Protein AF-A0A947HLX0-F1 (afdb_monomer)

Sequence (195 aa):
MASLDERRLAVRALRQQATALLRLVPVAEPVPVVEVPAAEPVVPAPKRQIKNMKPRIRTFEHDFTVTPAELADAQAARPRTRGDCASGPRPCPWVGCRQHLFLDVSPKGAILVNHETSDPMEMTDTCALDLADRGGRTLEEVGAVMHVTRERVRQIETDALWAWRQEARRRGLEVYADAFDGSDEDVYPDNGGDE

Foldseek 3Di:
DDDPVSVVVVVVVVVVVVVVVVVVPPPPDPDPLPPDPPDDPPDQPDPPPPPDDPPPPVVPPPPPPDDPVNVVVVVVQDDDDCVRPVPPDPVPPPCVDPFFQQWDADPVGDIDGLDPDPDSRPDPDTGNVVVVVNDDDQLSVVCRSNVHDSVVSVVVVVVVLVVVCVVCVVVVNNVVNCVPVPPPPPPDDPPDDDD

Structure (mmCIF, N/CA/C/O backbone):
data_AF-A0A947HLX0-F1
#
_entry.id   AF-A0A947HLX0-F1
#
loop_
_atom_site.group_PDB
_atom_site.id
_atom_site.type_symbol
_atom_site.label_atom_id
_atom_site.label_alt_id
_atom_site.label_comp_id
_atom_site.label_asym_id
_atom_site.label_entity_id
_atom_site.label_seq_id
_atom_site.pdbx_PDB_ins_code
_atom_site.Cartn_x
_atom_site.Cartn_y
_atom_site.Cartn_z
_atom_site.occupancy
_atom_site.B_iso_or_equiv
_atom_site.auth_seq_id
_atom_site.auth_comp_id
_atom_site.auth_asym_id
_atom_site.auth_atom_id
_atom_site.pdbx_PDB_model_num
ATOM 1 N N . MET A 1 1 ? -52.876 5.377 -17.050 1.00 67.06 1 MET A N 1
ATOM 2 C CA . MET A 1 1 ? -51.988 5.658 -15.898 1.00 67.06 1 MET A CA 1
ATOM 3 C C . MET A 1 1 ? -52.222 4.557 -14.876 1.00 67.06 1 MET A C 1
ATOM 5 O O . MET A 1 1 ? -53.355 4.441 -14.438 1.00 67.06 1 MET A O 1
ATOM 9 N N . ALA A 1 2 ? -51.220 3.726 -14.566 1.00 67.19 2 ALA A N 1
ATOM 10 C CA . ALA A 1 2 ? -51.393 2.607 -13.628 1.00 67.19 2 ALA A CA 1
ATOM 11 C C . ALA A 1 2 ? -51.836 3.101 -12.242 1.00 67.19 2 ALA A C 1
ATOM 13 O O . ALA A 1 2 ? -51.297 4.110 -11.761 1.00 67.19 2 ALA A O 1
ATOM 14 N N . SER A 1 3 ? -52.800 2.408 -11.634 1.00 87.06 3 SER A N 1
ATOM 15 C CA . SER A 1 3 ? -53.383 2.774 -10.340 1.00 87.06 3 SER A CA 1
ATOM 16 C C . SER A 1 3 ? -52.349 2.669 -9.209 1.00 87.06 3 SER A C 1
ATOM 18 O O . SER A 1 3 ? -51.313 2.008 -9.333 1.00 87.06 3 SER A O 1
ATOM 20 N N . LEU A 1 4 ? -52.593 3.347 -8.083 1.00 79.44 4 LEU A N 1
ATOM 21 C CA . LEU A 1 4 ? -51.687 3.290 -6.927 1.00 79.44 4 LEU A CA 1
ATOM 22 C C . LEU A 1 4 ? -51.516 1.859 -6.392 1.00 79.44 4 LEU A C 1
ATOM 24 O O . LEU A 1 4 ? -50.424 1.505 -5.943 1.00 79.44 4 LEU A O 1
ATOM 28 N N . ASP A 1 5 ? -52.556 1.032 -6.489 1.00 83.81 5 ASP A N 1
ATOM 29 C CA . ASP A 1 5 ? -52.524 -0.355 -6.030 1.00 83.81 5 ASP A CA 1
ATOM 30 C C . ASP A 1 5 ? -51.734 -1.262 -6.979 1.00 83.81 5 ASP A C 1
ATOM 32 O O . ASP A 1 5 ? -50.944 -2.085 -6.515 1.00 83.81 5 ASP A O 1
ATOM 36 N N . GLU A 1 6 ? -51.815 -1.030 -8.293 1.00 84.44 6 GLU A N 1
ATOM 37 C CA . GLU A 1 6 ? -50.972 -1.711 -9.288 1.00 84.44 6 GLU A CA 1
ATOM 38 C C . GLU A 1 6 ? -49.483 -1.416 -9.063 1.00 84.44 6 GLU A C 1
ATOM 40 O O . GLU A 1 6 ? -48.643 -2.318 -9.097 1.00 84.44 6 GLU A O 1
ATOM 45 N N . ARG A 1 7 ? -49.140 -0.160 -8.743 1.00 85.56 7 ARG A N 1
ATOM 46 C CA . ARG A 1 7 ? -47.755 0.234 -8.429 1.00 85.56 7 ARG A CA 1
ATOM 47 C C . ARG A 1 7 ? -47.255 -0.416 -7.139 1.00 85.56 7 ARG A C 1
ATOM 49 O O . ARG A 1 7 ? -46.115 -0.871 -7.081 1.00 85.56 7 ARG A O 1
ATOM 56 N N . ARG A 1 8 ? -48.097 -0.492 -6.102 1.00 86.12 8 ARG A N 1
ATOM 57 C CA . ARG A 1 8 ? -47.757 -1.153 -4.829 1.00 86.12 8 ARG A CA 1
ATOM 58 C C . ARG A 1 8 ? -47.545 -2.653 -5.006 1.00 86.12 8 ARG A C 1
ATOM 60 O O . ARG A 1 8 ? -46.618 -3.203 -4.408 1.00 86.12 8 ARG A O 1
ATOM 67 N N . LEU A 1 9 ? -48.368 -3.299 -5.829 1.00 88.44 9 LEU A N 1
ATOM 68 C CA . LEU A 1 9 ? -48.233 -4.718 -6.143 1.00 88.44 9 LEU A CA 1
ATOM 69 C C . LEU A 1 9 ? -46.931 -4.994 -6.909 1.00 88.44 9 LEU A C 1
ATOM 71 O O . LEU A 1 9 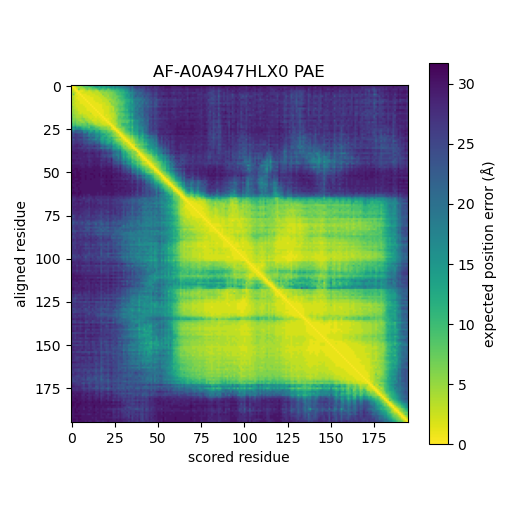? -46.191 -5.901 -6.533 1.00 88.44 9 LEU A O 1
ATOM 75 N N . ALA A 1 10 ? -46.592 -4.154 -7.892 1.00 85.00 10 ALA A N 1
ATOM 76 C CA . ALA A 1 10 ? -45.333 -4.250 -8.630 1.00 85.00 10 ALA A CA 1
ATOM 77 C C . ALA A 1 10 ? -44.101 -4.092 -7.718 1.00 85.00 10 ALA A C 1
ATOM 79 O O . ALA A 1 10 ? -43.160 -4.878 -7.806 1.00 85.00 10 ALA A O 1
ATOM 80 N N . VAL A 1 11 ? -44.120 -3.134 -6.782 1.00 85.69 11 VAL A N 1
ATOM 81 C CA . VAL A 1 11 ? -43.027 -2.946 -5.808 1.00 85.69 11 VAL A CA 1
ATOM 82 C C . VAL A 1 11 ? -42.890 -4.150 -4.869 1.00 85.69 11 VAL A C 1
ATOM 84 O O . VAL A 1 11 ? -41.772 -4.545 -4.536 1.00 85.69 11 VAL A O 1
ATOM 87 N N . ARG A 1 12 ? -44.003 -4.763 -4.446 1.00 88.75 12 ARG A N 1
ATOM 88 C CA . ARG A 1 12 ? -43.969 -5.994 -3.636 1.00 88.75 12 ARG A CA 1
ATOM 89 C C . ARG A 1 12 ? -43.384 -7.168 -4.419 1.00 88.75 12 ARG A C 1
ATOM 91 O O . ARG A 1 12 ? -42.543 -7.871 -3.869 1.00 88.75 12 ARG A O 1
ATOM 98 N N . ALA A 1 13 ? -43.769 -7.335 -5.683 1.00 87.00 13 ALA A N 1
ATOM 99 C CA . ALA A 1 13 ? -43.237 -8.382 -6.553 1.00 87.00 13 ALA A CA 1
ATOM 100 C C . ALA A 1 13 ? -41.727 -8.211 -6.802 1.00 87.00 13 ALA A C 1
ATOM 102 O O . ALA A 1 13 ? -40.971 -9.169 -6.662 1.00 87.00 13 ALA A O 1
ATOM 103 N N . LEU A 1 14 ? -41.268 -6.981 -7.064 1.00 85.12 14 LEU A N 1
ATOM 104 C CA . LEU A 1 14 ? -39.843 -6.653 -7.200 1.00 85.12 14 LEU A CA 1
ATOM 105 C C . LEU A 1 14 ? -39.055 -6.942 -5.918 1.00 85.12 14 LEU A C 1
ATOM 107 O O . LEU A 1 14 ? -37.969 -7.513 -5.981 1.00 85.12 14 LEU A O 1
ATOM 111 N N . ARG A 1 15 ? -39.607 -6.603 -4.744 1.00 83.12 15 ARG A N 1
ATOM 112 C CA . ARG A 1 15 ? -38.988 -6.951 -3.455 1.00 83.12 15 ARG A CA 1
ATOM 113 C C . ARG A 1 15 ? -38.898 -8.461 -3.262 1.00 83.12 15 ARG A C 1
ATOM 115 O O . ARG A 1 15 ? -37.843 -8.944 -2.877 1.00 83.12 15 ARG A O 1
ATOM 122 N N . GLN A 1 16 ? -39.965 -9.200 -3.564 1.00 85.25 16 GLN A N 1
ATOM 123 C CA . GLN A 1 16 ? -39.976 -10.662 -3.468 1.00 85.25 16 GLN A CA 1
ATOM 124 C C . GLN 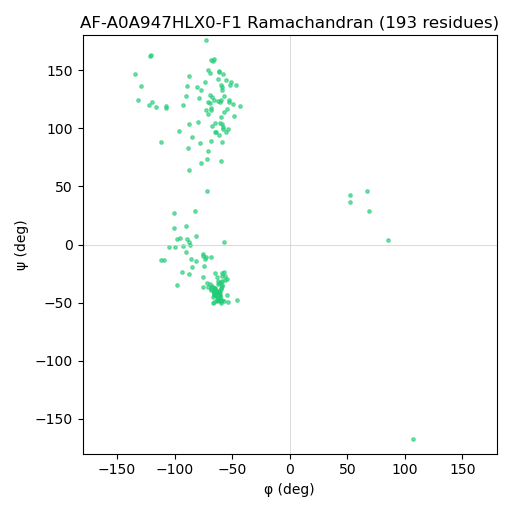A 1 16 ? -38.946 -11.305 -4.408 1.00 85.25 16 GLN A C 1
ATOM 126 O O . GLN A 1 16 ? -38.215 -12.196 -3.979 1.00 85.25 16 GLN A O 1
ATOM 131 N N . GLN A 1 17 ? -38.828 -10.817 -5.647 1.00 83.69 17 GLN A N 1
ATOM 132 C CA . GLN A 1 17 ? -37.805 -11.268 -6.596 1.00 83.69 17 GLN A CA 1
ATOM 133 C C . GLN A 1 17 ? -36.386 -10.952 -6.108 1.00 83.69 17 GLN A C 1
ATOM 135 O O . GLN A 1 17 ? -35.527 -11.829 -6.136 1.00 83.69 17 GLN A O 1
ATOM 140 N N . ALA A 1 18 ? -36.142 -9.743 -5.596 1.00 80.12 18 ALA A N 1
ATOM 141 C CA . ALA A 1 18 ? -34.838 -9.364 -5.053 1.00 80.12 18 ALA A CA 1
ATOM 142 C C . ALA A 1 18 ? -34.441 -10.229 -3.842 1.00 80.12 18 ALA A C 1
ATOM 144 O O . ALA A 1 18 ? -33.306 -10.691 -3.759 1.00 80.12 18 ALA A O 1
ATOM 145 N N . THR A 1 19 ? -35.376 -10.512 -2.927 1.00 78.44 19 THR A N 1
ATOM 146 C CA . THR A 1 19 ? -35.124 -11.400 -1.780 1.00 78.44 19 THR A CA 1
ATOM 147 C C . THR A 1 19 ? -34.848 -12.841 -2.213 1.00 78.44 19 THR A C 1
ATOM 149 O O . THR A 1 19 ? -33.998 -13.501 -1.621 1.00 78.44 19 THR A O 1
ATOM 152 N N . ALA A 1 20 ? -35.533 -13.333 -3.249 1.00 78.12 20 ALA A N 1
ATOM 153 C CA . ALA A 1 20 ? -35.279 -14.661 -3.801 1.00 78.12 20 ALA A CA 1
ATOM 154 C C . ALA A 1 20 ? -33.883 -14.760 -4.439 1.00 78.12 20 ALA A C 1
ATOM 156 O O . ALA A 1 20 ? -33.181 -15.738 -4.202 1.00 78.12 20 ALA A O 1
ATOM 157 N N . LEU A 1 21 ? -33.450 -13.730 -5.175 1.00 75.00 21 LEU A N 1
ATOM 158 C CA . LEU A 1 21 ? -32.112 -13.674 -5.776 1.00 75.00 21 LEU A CA 1
ATOM 159 C C . LEU A 1 21 ? -30.999 -13.604 -4.724 1.00 75.00 21 LEU A C 1
ATOM 161 O O . LEU A 1 21 ? -29.990 -14.285 -4.865 1.00 75.00 21 LEU A O 1
ATOM 165 N N . LEU A 1 22 ? -31.199 -12.853 -3.636 1.00 70.94 22 LEU A N 1
ATOM 166 C CA . LEU A 1 22 ? -30.231 -12.783 -2.535 1.00 70.94 22 LEU A CA 1
ATOM 167 C C . LEU A 1 22 ? -30.030 -14.131 -1.825 1.00 70.94 22 LEU A C 1
ATOM 169 O O . LEU A 1 22 ? -28.945 -14.386 -1.319 1.00 70.94 22 LEU A O 1
ATOM 173 N N . ARG A 1 23 ? -31.037 -15.015 -1.818 1.00 73.12 23 ARG A N 1
ATOM 174 C CA . ARG A 1 23 ? -30.905 -16.382 -1.278 1.00 73.12 23 ARG A CA 1
ATOM 175 C C . ARG A 1 23 ? -30.106 -17.326 -2.175 1.00 73.12 23 ARG A C 1
ATOM 177 O O . ARG A 1 23 ? -29.679 -18.370 -1.699 1.00 73.12 23 ARG A O 1
ATOM 184 N N . LEU A 1 24 ? -29.939 -16.987 -3.453 1.00 71.56 24 LEU A N 1
ATOM 185 C CA . LEU A 1 24 ? -29.130 -17.755 -4.401 1.00 71.56 24 LEU A CA 1
ATOM 186 C C . LEU A 1 24 ? -27.668 -17.299 -4.421 1.00 71.56 24 LEU A C 1
ATOM 188 O O . LEU A 1 24 ? -26.856 -17.941 -5.081 1.00 71.56 24 LEU A O 1
ATOM 192 N N . VAL A 1 25 ? -27.326 -16.214 -3.716 1.00 63.09 25 VAL A N 1
ATOM 193 C CA . VAL A 1 25 ? -25.930 -15.838 -3.494 1.00 63.09 25 VAL A CA 1
ATOM 194 C C . VAL A 1 25 ? -25.352 -16.862 -2.519 1.00 63.09 25 VAL A C 1
ATOM 196 O O . VAL A 1 25 ? -25.802 -16.901 -1.370 1.00 63.09 25 VAL A O 1
ATOM 199 N N . PRO A 1 26 ? -24.409 -17.722 -2.943 1.00 57.22 26 PRO A N 1
ATOM 200 C CA . PRO A 1 26 ? -23.768 -18.638 -2.019 1.00 57.22 26 PRO A CA 1
ATOM 201 C C . PRO A 1 26 ? -23.086 -17.802 -0.936 1.00 57.22 26 PRO A C 1
ATOM 203 O O . PRO A 1 26 ? -22.298 -16.903 -1.238 1.00 57.22 26 PRO A O 1
ATOM 206 N N . VAL A 1 27 ? -23.429 -18.067 0.327 1.00 59.31 27 VAL A N 1
ATOM 207 C CA . VAL A 1 27 ? -22.633 -17.593 1.459 1.00 59.31 27 VAL A CA 1
ATOM 208 C C . VAL A 1 27 ? -21.246 -18.163 1.215 1.00 59.31 27 VAL A C 1
ATOM 210 O O . VAL A 1 27 ? -21.109 -19.384 1.147 1.00 59.31 27 VAL A O 1
ATOM 213 N N . ALA A 1 28 ? -20.266 -17.291 0.970 1.00 57.88 28 ALA A N 1
ATOM 214 C CA . ALA A 1 28 ? -18.884 -17.707 0.806 1.00 57.88 28 ALA A CA 1
ATOM 215 C C . ALA A 1 28 ? -18.548 -18.620 1.985 1.00 57.88 28 ALA A C 1
ATOM 217 O O . ALA A 1 28 ? -18.739 -18.226 3.140 1.00 57.88 28 ALA A O 1
ATOM 218 N N . GLU A 1 29 ? -18.159 -19.858 1.685 1.00 59.00 29 GLU A N 1
ATOM 219 C CA . GLU A 1 29 ? -17.712 -20.790 2.711 1.00 59.00 29 GLU A CA 1
ATOM 220 C C . GLU A 1 29 ? -16.637 -20.085 3.547 1.00 59.00 29 GLU A C 1
ATOM 222 O O . GLU A 1 29 ? -15.845 -19.317 2.982 1.00 59.00 29 GLU A O 1
ATOM 227 N N . PRO A 1 30 ? -16.640 -20.260 4.881 1.00 60.28 30 PRO A N 1
ATOM 228 C CA . PRO A 1 30 ? -15.642 -19.627 5.725 1.00 60.28 30 PRO A CA 1
ATOM 229 C C . PRO A 1 30 ? -14.266 -19.976 5.168 1.00 60.28 30 PRO A C 1
ATOM 231 O O . PRO A 1 30 ? -13.961 -21.151 4.953 1.00 60.28 30 PRO A O 1
ATOM 234 N N . VAL A 1 31 ? -13.476 -18.938 4.878 1.00 55.94 31 VAL A N 1
ATOM 235 C CA . VAL A 1 31 ? -12.121 -19.100 4.353 1.00 55.94 31 VAL A CA 1
ATOM 236 C C . VAL A 1 31 ? -11.396 -20.041 5.313 1.00 55.94 31 VAL A C 1
ATOM 238 O O . VAL A 1 31 ? -11.384 -19.759 6.515 1.00 55.94 31 VAL A O 1
ATOM 241 N N . PRO A 1 32 ? -10.858 -21.177 4.833 1.00 51.72 32 PRO A N 1
ATOM 242 C CA . PRO A 1 32 ? -10.140 -22.084 5.705 1.00 51.72 32 PRO A CA 1
ATOM 243 C C . PRO A 1 32 ? -9.006 -21.300 6.356 1.00 51.72 32 PRO A C 1
ATOM 245 O O . PRO A 1 32 ? -8.236 -20.628 5.667 1.00 51.72 32 PRO A O 1
ATOM 248 N N . VAL A 1 33 ? -8.937 -21.358 7.686 1.00 51.84 33 VAL A N 1
ATOM 249 C CA . VAL A 1 33 ? -7.813 -20.817 8.445 1.00 51.84 33 VAL A CA 1
ATOM 250 C C . VAL A 1 33 ? -6.599 -21.639 8.030 1.00 51.84 33 VAL A C 1
ATOM 252 O O . VAL A 1 33 ? -6.421 -22.772 8.469 1.00 51.84 33 VAL A O 1
ATOM 255 N N . VAL A 1 34 ? -5.822 -21.115 7.084 1.00 49.78 34 VAL A N 1
ATOM 256 C CA . VAL A 1 34 ? -4.554 -21.718 6.691 1.00 49.78 34 VAL A CA 1
ATOM 257 C C . VAL A 1 34 ? -3.596 -21.448 7.838 1.00 49.78 34 VAL A C 1
ATOM 259 O O . VAL A 1 34 ? -3.293 -20.291 8.125 1.00 49.78 34 VAL A O 1
ATOM 262 N N . GLU A 1 35 ? -3.142 -22.509 8.501 1.00 48.06 35 GLU A N 1
ATOM 263 C CA . GLU A 1 35 ? -2.033 -22.430 9.445 1.00 48.06 35 GLU A CA 1
ATOM 264 C C . GLU A 1 35 ? -0.816 -21.895 8.687 1.00 48.06 35 GLU A C 1
ATOM 266 O O . GLU A 1 35 ? -0.215 -22.579 7.855 1.00 48.06 35 GLU A O 1
ATOM 271 N N . VAL A 1 36 ? -0.513 -20.616 8.914 1.00 48.31 36 VAL A N 1
ATOM 272 C CA . VAL A 1 36 ? 0.649 -19.952 8.337 1.00 48.31 36 VAL A CA 1
ATOM 273 C C . VAL A 1 36 ? 1.869 -20.581 9.009 1.00 48.31 36 VAL A C 1
ATOM 275 O O . VAL A 1 36 ? 2.011 -20.444 10.227 1.00 48.31 36 VAL A O 1
ATOM 278 N N . PRO A 1 37 ? 2.743 -21.291 8.274 1.00 47.84 37 PRO A N 1
ATOM 279 C CA . PRO A 1 37 ? 3.970 -21.793 8.867 1.00 47.84 37 PRO A CA 1
ATOM 280 C C . PRO A 1 37 ? 4.764 -20.598 9.388 1.00 47.84 37 PRO A C 1
ATOM 282 O O . PRO A 1 37 ? 4.859 -19.576 8.702 1.00 47.84 37 PRO A O 1
ATOM 285 N N . ALA A 1 38 ? 5.295 -20.728 10.606 1.00 48.03 38 ALA A N 1
ATOM 286 C CA . ALA A 1 38 ? 6.127 -19.715 11.237 1.00 48.03 38 ALA A CA 1
ATOM 287 C C . ALA A 1 38 ? 7.195 -19.259 10.235 1.00 48.03 38 ALA A C 1
ATOM 289 O O . ALA A 1 38 ? 8.062 -20.042 9.841 1.00 48.03 38 ALA A O 1
ATOM 290 N N . ALA A 1 39 ? 7.066 -18.016 9.763 1.00 49.75 39 ALA A N 1
ATOM 291 C CA . ALA A 1 39 ? 8.047 -17.422 8.879 1.00 49.75 39 ALA A CA 1
ATOM 292 C C . ALA A 1 39 ? 9.387 -17.432 9.615 1.00 49.75 39 ALA A C 1
ATOM 294 O O . ALA A 1 39 ? 9.452 -17.082 10.797 1.00 49.75 39 ALA A O 1
ATOM 295 N N . GLU A 1 40 ? 10.442 -17.868 8.930 1.00 49.06 40 GLU A N 1
ATOM 296 C CA . GLU A 1 40 ? 11.788 -17.788 9.482 1.00 49.06 40 GLU A CA 1
ATOM 297 C C . GLU A 1 40 ? 12.046 -16.352 9.961 1.00 49.06 40 GLU A C 1
ATOM 299 O O . GLU A 1 40 ? 11.641 -15.400 9.281 1.00 49.06 40 GLU A O 1
ATOM 304 N N . PRO A 1 41 ? 12.672 -16.167 11.138 1.00 43.56 41 PRO A N 1
ATOM 305 C CA . PRO A 1 41 ? 12.863 -14.845 11.706 1.00 43.56 41 PRO A CA 1
ATOM 306 C C . PRO A 1 41 ? 13.685 -13.994 10.737 1.00 43.56 41 PRO A C 1
ATOM 308 O O . PRO A 1 41 ? 14.881 -14.217 10.544 1.00 43.56 41 PRO A O 1
ATOM 311 N N . VAL A 1 42 ? 13.032 -13.006 10.121 1.00 53.44 42 VAL A N 1
ATOM 312 C CA . VAL A 1 42 ? 13.698 -12.015 9.278 1.00 53.44 42 VAL A CA 1
ATOM 313 C C . VAL A 1 42 ? 14.573 -11.174 10.194 1.00 53.44 42 VAL A C 1
ATOM 315 O O . VAL A 1 42 ? 14.094 -10.314 10.935 1.00 53.44 42 VAL A O 1
ATOM 318 N N . VAL A 1 43 ? 15.873 -11.457 10.180 1.00 51.09 43 VAL A N 1
ATOM 319 C CA . VAL A 1 43 ? 16.851 -10.687 10.943 1.00 51.09 43 VAL A CA 1
ATOM 320 C C . VAL A 1 43 ? 16.926 -9.301 10.300 1.00 51.09 43 VAL A C 1
ATOM 322 O O . VAL A 1 43 ? 17.289 -9.209 9.126 1.00 51.09 43 VAL A O 1
ATOM 325 N N . PRO A 1 44 ? 16.575 -8.212 11.008 1.00 46.59 44 PRO A N 1
ATOM 326 C CA . PRO A 1 44 ? 16.597 -6.887 10.409 1.00 46.59 44 PRO A CA 1
ATOM 327 C C . PRO A 1 44 ? 18.032 -6.549 10.005 1.00 46.59 44 PRO A C 1
ATOM 329 O O . PRO A 1 44 ? 18.936 -6.562 10.848 1.00 46.59 44 PRO A O 1
ATOM 332 N N . ALA A 1 45 ? 18.251 -6.232 8.725 1.00 50.38 45 ALA A N 1
ATOM 333 C CA . ALA A 1 45 ? 19.575 -5.856 8.259 1.00 50.38 45 ALA A CA 1
ATOM 334 C C . ALA A 1 45 ? 20.134 -4.681 9.077 1.00 50.38 45 ALA A C 1
ATOM 336 O O . ALA A 1 45 ? 19.405 -3.749 9.451 1.00 50.38 45 ALA A O 1
ATOM 337 N N . PRO A 1 46 ? 21.444 -4.697 9.380 1.00 39.25 46 PRO A N 1
ATOM 338 C CA . PRO A 1 46 ? 22.055 -3.671 10.199 1.00 39.25 46 PRO A CA 1
ATOM 339 C C . PRO A 1 46 ? 21.895 -2.309 9.526 1.00 39.25 46 PRO A C 1
ATOM 341 O O . PRO A 1 46 ? 22.368 -2.078 8.411 1.00 39.25 46 PRO A O 1
ATOM 344 N N . LYS A 1 47 ? 21.266 -1.371 10.245 1.00 39.72 47 LYS A N 1
ATOM 345 C CA . LYS A 1 47 ? 21.142 0.027 9.823 1.00 39.72 47 LYS A CA 1
ATOM 346 C C . LYS A 1 47 ? 22.536 0.635 9.700 1.00 39.72 47 LYS A C 1
ATOM 348 O O . LYS A 1 47 ? 23.098 1.144 10.671 1.00 39.72 47 LYS A O 1
ATOM 353 N N . ARG A 1 48 ? 23.113 0.616 8.498 1.00 42.81 48 ARG A N 1
ATOM 354 C CA . ARG A 1 48 ? 24.314 1.398 8.203 1.00 42.81 48 ARG A CA 1
ATOM 355 C C . ARG A 1 48 ? 23.948 2.877 8.307 1.00 42.81 48 ARG A C 1
ATOM 357 O O . ARG A 1 48 ? 23.326 3.438 7.411 1.00 42.81 48 ARG A O 1
ATOM 364 N N . GLN A 1 49 ? 24.364 3.527 9.394 1.00 41.91 49 GLN A N 1
ATOM 365 C CA . GLN A 1 49 ? 24.403 4.986 9.457 1.00 41.91 49 GLN A CA 1
ATOM 366 C C . GLN A 1 49 ? 25.484 5.477 8.495 1.00 41.91 49 GLN A C 1
ATOM 368 O O . GLN A 1 49 ? 26.649 5.630 8.867 1.00 41.91 49 GLN A O 1
ATOM 373 N N . ILE A 1 50 ? 25.113 5.716 7.240 1.00 43.91 50 ILE A N 1
ATOM 374 C CA . ILE A 1 50 ? 26.020 6.346 6.289 1.00 43.91 50 ILE A CA 1
ATOM 375 C C . ILE A 1 50 ? 26.039 7.845 6.596 1.00 43.91 50 ILE A C 1
ATOM 377 O O . ILE A 1 50 ? 25.258 8.630 6.064 1.00 43.91 50 ILE A O 1
ATOM 381 N N . LYS A 1 51 ? 26.926 8.247 7.510 1.00 38.88 51 LYS A N 1
ATOM 382 C CA . LYS A 1 51 ? 27.214 9.659 7.773 1.00 38.88 51 LYS A CA 1
ATOM 383 C C . LYS A 1 51 ? 27.862 10.241 6.509 1.00 38.88 51 LYS A C 1
ATOM 385 O O . LYS A 1 51 ? 28.874 9.726 6.044 1.00 38.88 51 LYS A O 1
ATOM 390 N N . ASN A 1 52 ? 27.278 11.309 5.967 1.00 45.59 52 ASN A N 1
ATOM 391 C CA . ASN A 1 52 ? 27.811 12.106 4.852 1.00 45.59 52 ASN A CA 1
ATOM 392 C C . ASN A 1 52 ? 27.888 11.415 3.480 1.00 45.59 52 ASN A C 1
ATOM 394 O O . ASN A 1 52 ? 28.876 11.577 2.758 1.00 45.59 52 ASN A O 1
ATOM 398 N N . MET A 1 53 ? 26.835 10.714 3.051 1.00 39.97 53 MET A N 1
ATOM 399 C CA . MET A 1 53 ? 26.741 10.355 1.637 1.00 39.97 53 MET A CA 1
ATOM 400 C C . MET A 1 53 ? 26.241 11.567 0.844 1.00 39.97 53 MET A C 1
ATOM 402 O O . MET A 1 53 ? 25.061 11.907 0.886 1.00 39.97 53 MET A O 1
ATOM 406 N N . LYS A 1 54 ? 27.140 12.227 0.097 1.00 38.72 54 LYS A N 1
ATOM 407 C CA . LYS A 1 54 ? 26.720 12.993 -1.091 1.00 38.72 54 LYS A CA 1
ATOM 408 C C . LYS A 1 54 ? 25.779 12.077 -1.879 1.00 38.72 54 LYS A C 1
ATOM 410 O O . LYS A 1 54 ? 26.120 10.893 -1.969 1.00 38.72 54 LYS A O 1
ATOM 415 N N . PRO A 1 55 ? 24.642 12.550 -2.417 1.00 42.19 55 PRO A N 1
ATOM 416 C CA . PRO A 1 55 ? 23.767 11.691 -3.194 1.00 42.19 55 PRO A CA 1
ATOM 417 C C . PRO A 1 55 ? 24.592 11.139 -4.356 1.00 42.19 55 PRO A C 1
ATOM 419 O O . PRO A 1 55 ? 24.837 11.814 -5.351 1.00 42.19 55 PRO A O 1
ATOM 422 N N . ARG A 1 56 ? 25.070 9.899 -4.209 1.00 39.06 56 ARG A N 1
ATOM 423 C CA . ARG A 1 56 ? 25.480 9.065 -5.324 1.00 39.06 56 ARG A CA 1
ATOM 424 C C . ARG A 1 56 ? 24.161 8.684 -5.972 1.00 39.06 56 ARG A C 1
ATOM 426 O O . ARG A 1 56 ? 23.700 7.557 -5.842 1.00 39.06 56 ARG A O 1
ATOM 433 N N . ILE A 1 57 ? 23.551 9.648 -6.663 1.00 42.97 57 ILE A N 1
ATOM 434 C CA . ILE A 1 57 ? 22.803 9.328 -7.865 1.00 42.97 57 ILE A CA 1
ATOM 435 C C . ILE A 1 57 ? 23.876 8.673 -8.727 1.00 42.97 57 ILE A C 1
ATOM 437 O O . ILE A 1 57 ? 24.652 9.345 -9.399 1.00 42.97 57 ILE A O 1
ATOM 441 N N . ARG A 1 58 ? 24.041 7.354 -8.573 1.00 39.62 58 ARG A N 1
ATOM 442 C CA . ARG A 1 58 ? 24.605 6.545 -9.634 1.00 39.62 58 ARG A CA 1
ATOM 443 C C . ARG A 1 58 ? 23.632 6.826 -10.757 1.00 39.62 58 ARG A C 1
ATOM 445 O O . ARG A 1 58 ? 22.488 6.391 -10.688 1.00 39.62 58 ARG A O 1
ATOM 452 N N . THR A 1 59 ? 24.022 7.702 -11.674 1.00 40.50 59 THR A N 1
ATOM 453 C CA . THR A 1 59 ? 23.374 7.795 -12.968 1.00 40.50 59 THR A CA 1
ATOM 454 C C . THR A 1 59 ? 23.434 6.371 -13.485 1.00 40.50 59 THR A C 1
ATOM 456 O O . THR A 1 59 ? 24.507 5.873 -13.811 1.00 40.50 59 THR A O 1
ATOM 459 N N . PHE A 1 60 ? 22.326 5.645 -13.355 1.00 46.97 60 PHE A N 1
ATOM 460 C CA . PHE A 1 60 ? 22.201 4.337 -13.956 1.00 46.97 60 PHE A CA 1
ATOM 461 C C . PHE A 1 60 ? 22.244 4.625 -15.452 1.00 46.97 60 PHE A C 1
ATOM 463 O O . PHE A 1 60 ? 21.251 5.050 -16.032 1.00 46.97 60 PHE A O 1
ATOM 470 N N . GLU A 1 61 ? 23.427 4.489 -16.048 1.00 49.44 61 GLU A N 1
ATOM 471 C CA . GLU A 1 61 ? 23.674 4.542 -17.492 1.00 49.44 61 GLU A CA 1
ATOM 472 C C . GLU A 1 61 ? 23.114 3.273 -18.154 1.00 49.44 61 GLU A C 1
ATOM 474 O O . GLU A 1 61 ? 23.777 2.598 -18.935 1.00 49.44 61 GLU A O 1
ATOM 479 N N . HIS A 1 62 ? 21.890 2.893 -17.796 1.00 53.84 62 HIS A N 1
ATOM 480 C CA . HIS A 1 62 ? 21.132 1.955 -18.595 1.00 53.84 62 HIS A CA 1
ATOM 481 C C . HIS A 1 62 ? 20.401 2.790 -19.636 1.00 53.84 62 HIS A C 1
ATOM 483 O O . HIS A 1 62 ? 19.427 3.471 -19.319 1.00 53.84 62 HIS A O 1
ATOM 489 N N . ASP A 1 63 ? 20.915 2.746 -20.868 1.00 47.38 63 ASP A N 1
ATOM 490 C CA . ASP A 1 63 ? 20.237 3.179 -22.093 1.00 47.38 63 ASP A CA 1
ATOM 491 C C . ASP A 1 63 ? 18.947 2.360 -22.272 1.00 47.38 63 ASP A C 1
ATOM 493 O O . ASP A 1 63 ? 18.839 1.463 -23.108 1.00 47.38 63 ASP A O 1
ATOM 497 N N . PHE A 1 64 ? 17.946 2.622 -21.436 1.00 59.28 64 PHE A N 1
ATOM 498 C CA . PHE A 1 64 ? 16.620 2.052 -21.581 1.00 59.28 64 PHE A CA 1
ATOM 499 C C . PHE A 1 64 ? 15.830 2.983 -22.495 1.00 59.28 64 PHE A C 1
ATOM 501 O O . PHE A 1 64 ? 15.127 3.892 -22.052 1.00 59.28 64 PHE A O 1
ATOM 508 N N . THR A 1 65 ? 16.008 2.800 -23.802 1.00 67.38 65 THR A N 1
ATOM 509 C CA . THR A 1 65 ? 15.242 3.528 -24.818 1.00 67.38 65 THR A CA 1
ATOM 510 C C . THR A 1 65 ? 13.841 2.931 -24.934 1.00 67.38 65 THR A C 1
ATOM 512 O O . THR A 1 65 ? 13.503 2.289 -25.919 1.00 67.38 65 THR A O 1
ATOM 515 N N . VAL A 1 66 ? 13.006 3.140 -23.912 1.00 75.38 66 VAL A N 1
ATOM 516 C CA . VAL A 1 66 ? 11.568 2.852 -24.027 1.00 75.38 66 VAL A CA 1
ATOM 517 C C . VAL A 1 66 ? 10.972 3.864 -24.974 1.00 75.38 66 VAL A C 1
ATOM 519 O O . VAL A 1 66 ? 11.040 5.075 -24.737 1.00 75.38 66 VAL A O 1
ATOM 522 N N . THR A 1 67 ? 10.363 3.385 -26.045 1.00 85.06 67 THR A N 1
ATOM 523 C CA . THR A 1 67 ? 9.608 4.267 -26.918 1.00 85.06 67 THR A CA 1
ATOM 524 C C . THR A 1 67 ? 8.345 4.753 -26.192 1.00 85.06 67 THR A C 1
ATOM 526 O O . THR A 1 67 ? 7.745 4.020 -25.402 1.00 85.06 67 THR A O 1
ATOM 529 N N . PRO A 1 68 ? 7.869 5.983 -26.454 1.00 85.56 68 PRO A N 1
ATOM 530 C CA . PRO A 1 68 ? 6.611 6.459 -25.876 1.00 85.56 68 PRO A CA 1
ATOM 531 C C . PRO A 1 68 ? 5.417 5.534 -26.157 1.00 85.56 68 PRO A C 1
ATOM 533 O O . PRO A 1 68 ? 4.508 5.457 -25.335 1.00 85.56 68 PRO A O 1
ATOM 536 N N . ALA A 1 69 ? 5.432 4.827 -27.293 1.00 88.00 69 ALA A N 1
ATOM 537 C CA . ALA A 1 69 ? 4.416 3.842 -27.650 1.00 88.00 69 ALA A CA 1
ATOM 538 C C . ALA A 1 69 ? 4.449 2.625 -26.711 1.00 88.00 69 ALA A C 1
ATOM 540 O O . ALA A 1 69 ? 3.430 2.307 -26.110 1.00 88.00 69 ALA A O 1
ATOM 541 N N . GLU A 1 70 ? 5.620 2.020 -26.487 1.00 85.62 70 GLU A N 1
ATOM 542 C CA . GLU A 1 70 ? 5.773 0.893 -25.550 1.00 85.62 70 GLU A CA 1
ATOM 543 C C . GLU A 1 70 ? 5.373 1.276 -24.121 1.00 85.62 70 GLU A C 1
ATOM 545 O O . GLU A 1 70 ? 4.736 0.496 -23.412 1.00 85.62 70 GLU A O 1
ATOM 550 N N . LEU A 1 71 ? 5.700 2.501 -23.694 1.00 83.38 71 LEU A N 1
ATOM 551 C CA . LEU A 1 71 ? 5.275 3.001 -22.389 1.00 83.38 71 LEU A CA 1
ATOM 552 C C . LEU A 1 71 ? 3.752 3.169 -22.313 1.00 83.38 71 LEU A C 1
ATOM 554 O O . LEU A 1 71 ? 3.154 2.833 -21.289 1.00 83.38 71 LEU A O 1
ATOM 558 N N . ALA A 1 72 ? 3.123 3.691 -23.367 1.00 86.81 72 ALA A N 1
ATOM 559 C CA . ALA A 1 72 ? 1.674 3.848 -23.430 1.00 86.81 72 ALA A CA 1
ATOM 560 C C . ALA A 1 72 ? 0.961 2.489 -23.401 1.00 86.81 72 ALA A C 1
ATOM 562 O O . ALA A 1 72 ? 0.002 2.326 -22.645 1.00 86.81 72 ALA A O 1
ATOM 563 N N . ASP A 1 73 ? 1.469 1.503 -24.138 1.00 88.38 73 ASP A N 1
ATOM 564 C CA . ASP A 1 73 ? 0.937 0.139 -24.151 1.00 88.38 73 ASP A CA 1
ATOM 565 C C . ASP A 1 73 ? 1.069 -0.522 -22.772 1.00 88.38 73 ASP A C 1
ATOM 567 O O . ASP A 1 73 ? 0.102 -1.080 -22.248 1.00 88.38 73 ASP A O 1
ATOM 571 N N . ALA A 1 74 ? 2.227 -0.383 -22.118 1.00 85.88 74 ALA A N 1
ATOM 572 C CA . ALA A 1 74 ? 2.430 -0.873 -20.756 1.00 85.88 74 ALA A CA 1
ATOM 573 C C . ALA A 1 74 ? 1.484 -0.194 -19.750 1.00 85.88 74 ALA A C 1
ATOM 575 O O . ALA A 1 74 ? 0.930 -0.847 -18.864 1.00 85.88 74 ALA A O 1
ATOM 576 N N . GLN A 1 75 ? 1.256 1.115 -19.882 1.00 85.94 75 GLN A N 1
ATOM 577 C CA . GLN A 1 75 ? 0.298 1.839 -19.044 1.00 85.94 75 GLN A CA 1
ATOM 578 C C . GLN A 1 75 ? -1.149 1.414 -19.305 1.00 85.94 75 GLN A C 1
ATOM 580 O O . GLN A 1 75 ? -1.934 1.354 -18.360 1.00 85.94 75 GLN A O 1
ATOM 585 N N . ALA A 1 76 ? -1.503 1.106 -20.553 1.00 88.81 76 ALA A N 1
ATOM 586 C CA . ALA A 1 76 ? -2.823 0.605 -20.917 1.00 88.81 76 ALA A CA 1
ATOM 587 C C . ALA A 1 76 ? -3.067 -0.813 -20.376 1.00 88.81 76 ALA A C 1
ATOM 589 O O . ALA A 1 76 ? -4.169 -1.110 -19.918 1.00 88.81 76 ALA A O 1
ATOM 590 N N . ALA A 1 77 ? -2.034 -1.661 -20.359 1.00 88.94 77 ALA A N 1
ATOM 591 C CA . ALA A 1 77 ? -2.078 -3.004 -19.781 1.00 88.94 77 ALA A CA 1
ATOM 592 C C . ALA A 1 77 ? -2.101 -3.015 -18.240 1.00 88.94 77 ALA A C 1
ATOM 594 O O . ALA A 1 77 ? -2.326 -4.061 -17.625 1.00 88.94 77 ALA A O 1
ATOM 595 N N . ARG A 1 78 ? -1.862 -1.867 -17.591 1.00 91.56 78 ARG A N 1
ATOM 596 C CA . ARG A 1 78 ? -1.805 -1.770 -16.133 1.00 91.56 78 ARG A CA 1
ATOM 597 C C . ARG A 1 78 ? -3.185 -2.026 -15.506 1.00 91.56 78 ARG A C 1
ATOM 599 O O . ARG A 1 78 ? -4.135 -1.301 -15.816 1.00 91.56 78 ARG A O 1
ATOM 606 N N . PRO A 1 79 ? -3.300 -2.963 -14.546 1.00 93.50 79 PRO A N 1
ATOM 607 C CA . PRO A 1 79 ? -4.560 -3.242 -13.870 1.00 93.50 79 PRO A CA 1
ATOM 608 C C . PRO A 1 79 ? -5.053 -2.015 -13.098 1.00 93.50 79 PRO A C 1
ATOM 610 O O . PRO A 1 79 ? -4.267 -1.269 -12.500 1.00 93.50 79 PRO A O 1
ATOM 613 N N . ARG A 1 80 ? -6.372 -1.804 -13.111 1.00 90.38 80 ARG A N 1
ATOM 614 C CA . ARG A 1 80 ? -7.011 -0.629 -12.499 1.00 90.38 80 ARG A CA 1
ATOM 615 C C . ARG A 1 80 ? -7.558 -0.934 -11.118 1.00 90.38 80 ARG A C 1
ATOM 617 O O . ARG A 1 80 ? -7.529 -0.067 -10.246 1.00 90.38 80 ARG A O 1
ATOM 624 N N . THR A 1 81 ? -8.047 -2.151 -10.923 1.00 93.56 81 THR A N 1
ATOM 625 C CA . THR A 1 81 ? -8.663 -2.593 -9.678 1.00 93.56 81 THR A CA 1
ATOM 626 C C . THR A 1 81 ? -7.919 -3.784 -9.090 1.00 93.56 81 THR A C 1
ATOM 628 O O . THR A 1 81 ? -7.144 -4.460 -9.768 1.00 93.56 81 THR A O 1
ATOM 631 N N . ARG A 1 82 ? -8.165 -4.060 -7.803 1.00 92.38 82 ARG A N 1
ATOM 632 C CA . ARG A 1 82 ? -7.625 -5.253 -7.138 1.00 92.38 82 ARG A CA 1
ATOM 633 C C . ARG A 1 82 ? -8.090 -6.539 -7.825 1.00 92.38 82 ARG A C 1
ATOM 635 O O . ARG A 1 82 ? -7.290 -7.455 -7.950 1.00 92.38 82 ARG A O 1
ATOM 642 N N . GLY A 1 83 ? -9.334 -6.582 -8.308 1.00 93.38 83 GLY A N 1
ATOM 643 C CA . GLY A 1 83 ? -9.861 -7.735 -9.042 1.00 93.38 83 GLY A CA 1
ATOM 644 C C . GLY A 1 83 ? -9.046 -8.065 -10.294 1.00 93.38 83 GLY A C 1
ATOM 645 O O . GLY A 1 83 ? -8.822 -9.235 -10.576 1.00 93.38 83 GLY A O 1
ATOM 646 N N . ASP A 1 84 ? -8.518 -7.045 -10.978 1.00 92.50 84 ASP A N 1
ATOM 647 C CA . ASP A 1 84 ? -7.716 -7.227 -12.194 1.00 92.50 84 ASP A CA 1
ATOM 648 C C . ASP A 1 84 ? -6.293 -7.736 -11.900 1.00 92.50 84 ASP A C 1
ATOM 650 O O . ASP A 1 84 ? -5.671 -8.361 -12.756 1.00 92.50 84 ASP A O 1
ATOM 654 N N . CYS A 1 85 ? -5.738 -7.436 -10.715 1.00 93.81 85 CYS A N 1
ATOM 655 C CA . CYS A 1 85 ? -4.341 -7.748 -10.381 1.00 93.81 85 CYS A CA 1
ATOM 656 C C . CYS A 1 85 ? -4.146 -8.870 -9.356 1.00 93.81 85 CYS A C 1
ATOM 658 O O . CYS A 1 85 ? -3.018 -9.351 -9.207 1.00 93.81 85 CYS A O 1
ATOM 660 N N . ALA A 1 86 ? -5.202 -9.291 -8.654 1.00 91.81 86 ALA A N 1
ATOM 661 C CA . ALA A 1 86 ? -5.123 -10.306 -7.606 1.00 91.81 86 ALA A CA 1
ATOM 662 C C . ALA A 1 86 ? -4.453 -11.590 -8.120 1.00 91.81 86 ALA A C 1
ATOM 664 O O . ALA A 1 86 ? -3.459 -12.017 -7.539 1.00 91.81 86 ALA A O 1
ATOM 665 N N . SER A 1 87 ? -4.896 -12.108 -9.270 1.00 90.44 87 SER A N 1
ATOM 666 C CA . SER A 1 87 ? -4.333 -13.288 -9.949 1.00 90.44 87 SER A CA 1
ATOM 667 C C . SER A 1 87 ? -3.222 -12.965 -10.959 1.00 90.44 87 SER A C 1
ATOM 669 O O . SER A 1 87 ? -2.921 -13.775 -11.834 1.00 90.44 87 SER A O 1
ATOM 671 N N . GLY A 1 88 ? -2.657 -11.757 -10.903 1.00 90.00 88 GLY A N 1
ATOM 672 C CA . GLY A 1 88 ? -1.558 -11.345 -11.774 1.00 90.00 88 GLY A CA 1
ATOM 673 C C . GLY A 1 88 ? -0.223 -12.016 -11.420 1.00 90.00 88 GLY A C 1
ATOM 674 O O . GLY A 1 88 ? -0.119 -12.703 -10.403 1.00 90.00 88 GLY A O 1
ATOM 675 N N . PRO A 1 89 ? 0.832 -11.776 -12.215 1.00 91.50 89 PRO A N 1
ATOM 676 C CA . PRO A 1 89 ? 2.159 -12.318 -11.938 1.00 91.50 89 PRO A CA 1
ATOM 677 C C . PRO A 1 89 ? 2.713 -11.816 -10.596 1.00 91.50 89 PRO A C 1
ATOM 679 O O . PRO A 1 89 ? 2.406 -10.698 -10.161 1.00 91.50 89 PRO A O 1
ATOM 682 N N . ARG A 1 90 ? 3.527 -12.659 -9.953 1.00 91.25 90 ARG A N 1
ATOM 683 C CA . ARG A 1 90 ? 4.326 -12.345 -8.762 1.00 91.25 90 ARG A CA 1
ATOM 684 C C . ARG A 1 90 ? 5.779 -12.772 -9.004 1.00 91.25 90 AR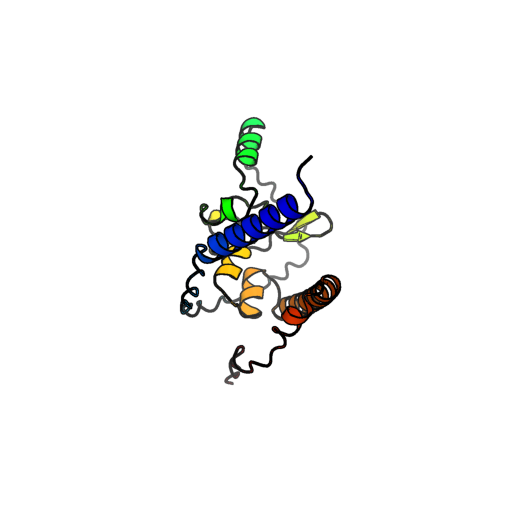G A C 1
ATOM 686 O O . ARG A 1 90 ? 5.958 -13.881 -9.507 1.00 91.25 90 ARG A O 1
ATOM 693 N N . PRO A 1 91 ? 6.789 -11.958 -8.649 1.00 92.06 91 PRO A N 1
ATOM 694 C CA . PRO A 1 91 ? 6.726 -10.592 -8.097 1.00 92.06 91 PRO A CA 1
ATOM 695 C C . PRO A 1 91 ? 5.982 -9.587 -8.996 1.00 92.06 91 PRO A C 1
ATOM 697 O O . PRO A 1 91 ? 5.929 -9.745 -10.214 1.00 92.06 91 PRO A O 1
ATOM 700 N N . CYS A 1 92 ? 5.292 -8.614 -8.393 1.00 92.00 92 CYS A N 1
ATOM 701 C CA . CYS A 1 92 ? 4.411 -7.702 -9.125 1.00 92.00 92 CYS A CA 1
ATOM 702 C C . CYS A 1 92 ? 5.235 -6.727 -9.991 1.00 92.00 92 CYS A C 1
ATOM 704 O O . CYS A 1 92 ? 6.005 -5.946 -9.441 1.00 92.00 92 CYS A O 1
ATOM 706 N N . PRO A 1 93 ? 5.035 -6.671 -11.323 1.00 91.19 93 PRO A N 1
ATOM 707 C CA . PRO A 1 93 ? 5.815 -5.777 -12.187 1.00 91.19 93 PRO A CA 1
ATOM 708 C C . PRO A 1 93 ? 5.412 -4.297 -12.047 1.00 91.19 93 PRO A C 1
ATOM 710 O O . PRO A 1 93 ? 6.096 -3.394 -12.527 1.00 91.19 93 PRO A O 1
ATOM 713 N N . TRP A 1 94 ? 4.281 -4.009 -11.399 1.00 92.19 94 TRP A N 1
ATOM 714 C CA . TRP A 1 94 ? 3.692 -2.671 -11.337 1.00 92.19 94 TRP A CA 1
ATOM 715 C C . TRP A 1 94 ? 4.238 -1.842 -10.164 1.00 92.19 94 TRP A C 1
ATOM 717 O O . TRP A 1 94 ? 3.480 -1.428 -9.284 1.00 92.19 94 TRP A O 1
ATOM 727 N N . VAL A 1 95 ? 5.540 -1.540 -10.183 1.00 89.44 95 VAL A N 1
ATOM 728 C CA . VAL A 1 95 ? 6.271 -0.831 -9.104 1.00 89.44 95 VAL A CA 1
ATOM 729 C C . VAL A 1 95 ? 5.730 0.561 -8.765 1.00 89.44 95 VAL A C 1
ATOM 731 O O . VAL A 1 95 ? 5.883 1.038 -7.647 1.00 89.44 95 VAL A O 1
ATOM 734 N N . GLY A 1 96 ? 5.045 1.217 -9.707 1.00 86.81 96 GLY A N 1
ATOM 735 C CA . GLY A 1 96 ? 4.380 2.505 -9.480 1.00 86.81 96 GLY A CA 1
ATOM 736 C C . GLY A 1 96 ? 3.008 2.393 -8.804 1.00 86.81 96 GLY A C 1
ATOM 737 O O . GLY A 1 96 ? 2.244 3.362 -8.794 1.00 86.81 96 GLY A O 1
ATOM 738 N N . CYS A 1 97 ? 2.598 1.205 -8.357 1.00 89.88 97 CYS A N 1
ATOM 739 C CA . CYS A 1 97 ? 1.367 1.017 -7.595 1.00 89.88 97 CYS A CA 1
ATOM 740 C C . CYS A 1 97 ? 1.531 1.547 -6.170 1.00 89.88 97 CYS A C 1
ATOM 742 O O . CYS A 1 97 ? 2.544 1.313 -5.529 1.00 89.88 97 CYS A O 1
ATOM 744 N N . ARG A 1 98 ? 0.489 2.201 -5.641 1.00 88.38 98 ARG A N 1
ATOM 745 C CA . ARG A 1 98 ? 0.471 2.704 -4.258 1.00 88.38 98 ARG A CA 1
ATOM 746 C C . ARG A 1 98 ? 0.677 1.600 -3.212 1.00 88.38 98 ARG A C 1
ATOM 748 O O . ARG A 1 98 ? 1.112 1.892 -2.111 1.00 88.38 98 ARG A O 1
ATOM 755 N N . GLN A 1 99 ? 0.305 0.366 -3.544 1.00 92.19 99 GLN A N 1
ATOM 756 C CA . GLN A 1 99 ? 0.398 -0.787 -2.644 1.00 92.19 99 GLN A CA 1
ATOM 757 C C . GLN A 1 99 ? 1.684 -1.596 -2.856 1.00 92.19 99 GLN A C 1
ATOM 759 O O . GLN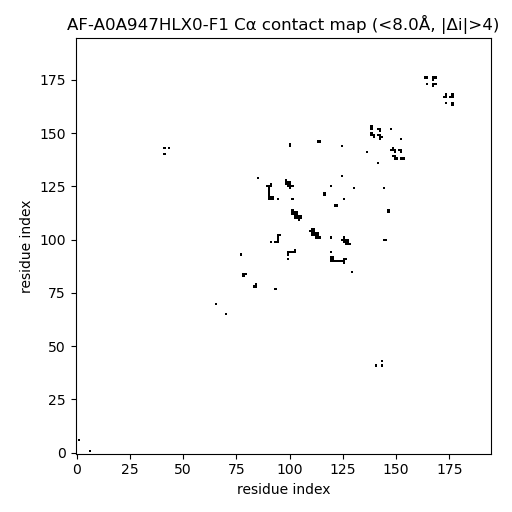 A 1 99 ? 1.804 -2.687 -2.303 1.00 92.19 99 GLN A O 1
ATOM 764 N N . HIS A 1 100 ? 2.589 -1.123 -3.719 1.00 92.31 100 HIS A N 1
ATOM 765 C CA . HIS A 1 100 ? 3.846 -1.801 -3.994 1.00 92.31 100 HIS A CA 1
ATOM 766 C C . HIS A 1 100 ? 4.870 -1.491 -2.899 1.00 92.31 100 HIS A C 1
ATOM 768 O O . HIS A 1 100 ? 5.017 -0.334 -2.521 1.00 92.31 100 HIS A O 1
ATOM 774 N N . LEU A 1 101 ? 5.590 -2.506 -2.423 1.00 90.00 101 LEU A N 1
ATOM 775 C CA . LEU A 1 101 ? 6.493 -2.385 -1.266 1.00 90.00 101 LEU A CA 1
ATOM 776 C C . LEU A 1 101 ? 7.906 -1.887 -1.616 1.00 90.00 101 LEU A C 1
ATOM 778 O O . LEU A 1 101 ? 8.668 -1.515 -0.737 1.00 90.00 101 LEU A O 1
ATOM 782 N N . PHE A 1 102 ? 8.266 -1.860 -2.901 1.00 88.62 102 PHE A N 1
ATOM 783 C CA . PHE A 1 102 ? 9.619 -1.482 -3.340 1.00 88.62 102 PHE A CA 1
ATOM 784 C C . PHE A 1 102 ? 9.963 0.010 -3.202 1.00 88.62 102 PHE A C 1
ATOM 786 O O . PHE A 1 102 ? 11.127 0.347 -2.996 1.00 88.62 102 PHE A O 1
ATOM 793 N N . LEU A 1 103 ? 8.989 0.914 -3.374 1.00 84.12 103 LEU A N 1
ATOM 794 C CA . LEU A 1 103 ? 9.240 2.359 -3.412 1.00 84.12 103 LEU A CA 1
ATOM 795 C C . LEU A 1 103 ? 8.494 3.079 -2.293 1.00 84.12 103 LEU A C 1
ATOM 797 O O . LEU A 1 103 ? 7.264 3.097 -2.281 1.00 84.12 103 LEU A O 1
ATOM 801 N N . ASP A 1 104 ? 9.239 3.794 -1.452 1.00 79.88 104 ASP A N 1
ATOM 802 C CA . ASP A 1 104 ? 8.673 4.745 -0.501 1.00 79.88 104 ASP A CA 1
ATOM 803 C C . ASP A 1 104 ? 8.646 6.141 -1.124 1.00 79.88 104 ASP A C 1
ATOM 805 O O . ASP A 1 104 ? 9.680 6.716 -1.466 1.00 79.88 104 ASP A O 1
ATOM 809 N N . VAL A 1 105 ? 7.462 6.735 -1.258 1.00 80.50 105 VAL A N 1
ATOM 810 C CA . VAL A 1 105 ? 7.319 8.101 -1.778 1.00 80.50 105 VAL A CA 1
ATOM 811 C C . VAL A 1 105 ? 6.955 9.035 -0.634 1.00 80.50 105 VAL A C 1
ATOM 813 O O . VAL A 1 105 ? 5.901 8.911 -0.012 1.00 80.50 105 VAL A O 1
ATOM 816 N N . SER A 1 106 ? 7.825 10.003 -0.355 1.00 77.88 106 SER A N 1
ATOM 817 C CA . SER A 1 106 ? 7.542 11.028 0.649 1.00 77.88 106 SER A CA 1
ATOM 818 C C . SER A 1 106 ? 6.379 11.930 0.207 1.00 77.88 106 SER A C 1
ATOM 820 O O . SER A 1 106 ? 6.165 12.119 -0.992 1.00 77.88 106 SER A O 1
ATOM 822 N N . PRO A 1 107 ? 5.684 12.610 1.139 1.00 77.62 107 PRO A N 1
ATOM 823 C CA . PRO A 1 107 ? 4.625 13.562 0.788 1.00 77.62 107 PRO A CA 1
ATOM 824 C C . PRO 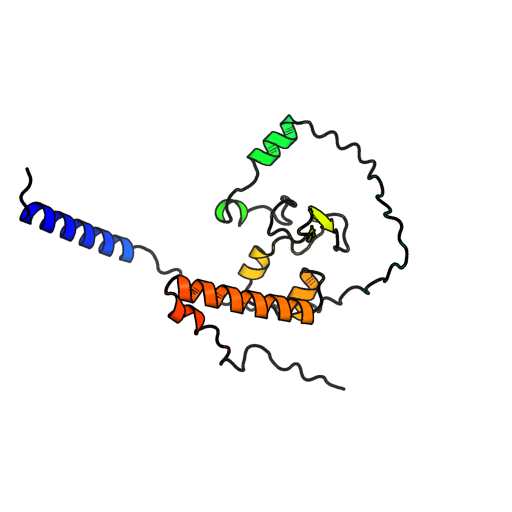A 1 107 ? 5.079 14.697 -0.145 1.00 77.62 107 PRO A C 1
ATOM 826 O O . PRO A 1 107 ? 4.266 15.288 -0.846 1.00 77.62 107 PRO A O 1
ATOM 829 N N . LYS A 1 108 ? 6.384 15.005 -0.158 1.00 82.25 108 LYS A N 1
ATOM 830 C CA . LYS A 1 108 ? 6.997 16.019 -1.031 1.00 82.25 108 LYS A CA 1
ATOM 831 C C . LYS A 1 108 ? 7.396 15.471 -2.409 1.00 82.25 108 LYS A C 1
ATOM 833 O O . LYS A 1 108 ? 7.948 16.216 -3.210 1.00 82.25 108 LYS A O 1
ATOM 838 N N . GLY A 1 109 ? 7.161 14.187 -2.673 1.00 78.19 109 GLY A N 1
ATOM 839 C CA . GLY A 1 109 ? 7.483 13.526 -3.938 1.00 78.19 109 GLY A CA 1
ATOM 840 C C . GLY A 1 109 ? 8.914 12.994 -4.050 1.00 78.19 109 GLY A C 1
ATOM 841 O O . GLY A 1 109 ? 9.276 12.476 -5.100 1.00 78.19 109 GLY A O 1
ATOM 842 N N . ALA A 1 110 ? 9.737 13.083 -2.999 1.00 78.44 110 ALA A N 1
ATOM 843 C CA . ALA A 1 110 ? 11.031 12.398 -2.991 1.00 78.44 110 ALA A CA 1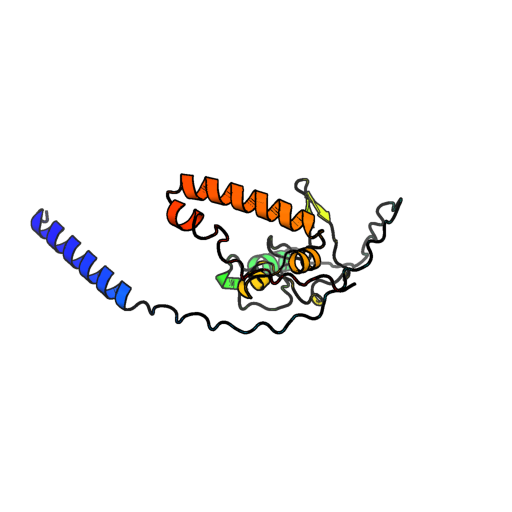
ATOM 844 C C . ALA A 1 110 ? 10.818 10.880 -2.903 1.00 78.44 110 ALA A C 1
ATOM 846 O O . ALA A 1 110 ? 10.085 10.430 -2.018 1.00 78.44 110 ALA A O 1
ATOM 847 N N . ILE A 1 111 ? 11.455 10.132 -3.805 1.00 80.12 111 ILE A N 1
ATOM 848 C CA . ILE A 1 111 ? 11.437 8.667 -3.844 1.00 80.12 111 ILE A CA 1
ATOM 849 C C . ILE A 1 111 ? 12.608 8.151 -3.012 1.00 80.12 111 ILE A C 1
ATOM 851 O O . ILE A 1 111 ? 13.752 8.567 -3.208 1.00 80.12 111 ILE A O 1
ATOM 855 N N . LEU A 1 112 ? 12.309 7.253 -2.086 1.00 71.44 112 LEU A N 1
ATOM 856 C CA . LEU A 1 112 ? 13.248 6.602 -1.198 1.00 71.44 112 LEU A CA 1
ATOM 857 C C . LEU A 1 112 ? 13.234 5.102 -1.509 1.00 71.44 112 LEU A C 1
ATOM 859 O O . LEU A 1 112 ? 12.207 4.437 -1.408 1.00 71.44 112 LEU A O 1
ATOM 863 N N . VAL A 1 113 ? 14.384 4.586 -1.936 1.00 68.88 113 VAL A N 1
ATOM 864 C CA . VAL A 1 113 ? 14.588 3.152 -2.160 1.00 68.88 113 VAL A CA 1
ATOM 865 C C . VAL A 1 113 ? 15.247 2.610 -0.897 1.00 68.88 113 VAL A C 1
ATOM 867 O O . VAL A 1 113 ? 16.447 2.795 -0.700 1.00 68.88 113 VAL A O 1
ATOM 870 N N . ASN A 1 114 ? 14.440 2.030 -0.008 1.00 61.72 114 ASN A N 1
ATOM 871 C CA . ASN A 1 114 ? 14.884 1.482 1.280 1.00 61.72 114 ASN A CA 1
ATOM 872 C C . ASN A 1 114 ? 15.110 -0.036 1.257 1.00 61.72 114 ASN A C 1
ATOM 874 O O . ASN A 1 114 ? 15.398 -0.617 2.299 1.00 61.72 114 ASN A O 1
ATOM 878 N N . HIS A 1 115 ? 14.987 -0.667 0.091 1.00 68.75 115 HIS A N 1
ATOM 879 C CA . HIS A 1 115 ? 15.106 -2.110 -0.052 1.00 68.75 115 HIS A CA 1
ATOM 880 C C . HIS A 1 115 ? 16.567 -2.545 -0.263 1.00 68.75 115 HIS A C 1
ATOM 882 O O . HIS A 1 115 ? 17.353 -1.839 -0.901 1.00 68.75 115 HIS A O 1
ATOM 888 N N . GLU A 1 116 ? 16.937 -3.708 0.279 1.00 67.88 116 GLU A N 1
ATOM 889 C CA . GLU A 1 116 ? 18.296 -4.267 0.175 1.00 67.88 116 GLU A CA 1
ATOM 890 C C . GLU A 1 116 ? 18.654 -4.632 -1.268 1.00 67.88 116 GLU A C 1
ATOM 892 O O . GLU A 1 116 ? 19.778 -4.412 -1.724 1.00 67.88 116 GLU A O 1
ATOM 897 N N . THR A 1 117 ? 17.664 -5.141 -1.994 1.00 66.12 117 THR A N 1
ATOM 898 C CA . THR A 1 117 ? 17.767 -5.503 -3.404 1.00 66.12 117 THR A CA 1
ATOM 899 C C . THR A 1 117 ? 17.410 -4.327 -4.301 1.00 66.12 117 THR A C 1
ATOM 901 O O . THR A 1 117 ? 16.411 -3.649 -4.066 1.00 66.12 117 THR A O 1
ATOM 904 N N . SER A 1 118 ? 18.195 -4.108 -5.357 1.00 71.69 118 SER A N 1
ATOM 905 C CA . SER A 1 118 ? 17.928 -3.079 -6.370 1.00 71.69 118 SER A CA 1
ATOM 906 C C . SER A 1 118 ? 16.908 -3.496 -7.432 1.00 71.69 118 SER A C 1
ATOM 908 O O . SER A 1 118 ? 16.434 -2.633 -8.167 1.00 71.69 118 SER A O 1
ATOM 910 N N . ASP A 1 119 ? 16.594 -4.791 -7.529 1.00 81.19 119 ASP A N 1
ATOM 911 C CA . ASP A 1 119 ? 15.644 -5.353 -8.490 1.00 81.19 119 ASP A CA 1
ATOM 912 C C . ASP A 1 119 ? 14.330 -5.782 -7.797 1.00 81.19 119 ASP A C 1
ATOM 914 O O . ASP A 1 119 ? 14.348 -6.663 -6.932 1.00 81.19 119 ASP A O 1
AT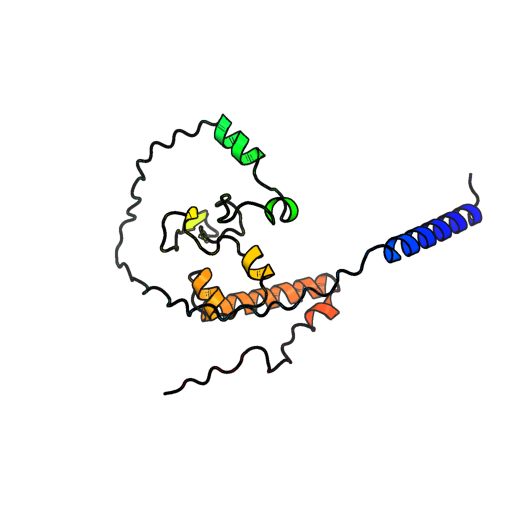OM 918 N N . PRO A 1 120 ? 13.176 -5.198 -8.171 1.00 82.31 120 PRO A N 1
ATOM 919 C CA . PRO A 1 120 ? 11.856 -5.634 -7.709 1.00 82.31 120 PRO A CA 1
ATOM 920 C C . PRO A 1 120 ? 11.538 -7.110 -7.980 1.00 82.31 120 PRO A C 1
ATOM 922 O O . PRO A 1 120 ? 10.730 -7.702 -7.265 1.00 82.31 120 PRO A O 1
ATOM 925 N N . MET A 1 121 ? 12.138 -7.705 -9.015 1.00 84.50 121 MET A N 1
ATOM 926 C CA . MET A 1 121 ? 11.867 -9.087 -9.427 1.00 84.50 121 MET A CA 1
ATOM 927 C C . MET A 1 121 ? 12.504 -10.136 -8.514 1.00 84.50 121 MET A C 1
ATOM 929 O O . MET A 1 121 ? 12.185 -11.317 -8.625 1.00 84.50 121 MET A O 1
ATOM 933 N N . GLU A 1 122 ? 13.370 -9.718 -7.597 1.00 85.75 122 GLU A N 1
ATOM 934 C CA . GLU A 1 122 ? 14.010 -10.586 -6.606 1.00 85.75 122 GLU A CA 1
ATOM 935 C C . GLU A 1 122 ? 13.317 -10.510 -5.230 1.00 85.75 122 GLU A C 1
ATOM 937 O O . GLU A 1 122 ? 13.709 -11.203 -4.294 1.00 85.75 122 GLU A O 1
ATOM 942 N N . MET A 1 123 ? 12.284 -9.673 -5.082 1.00 85.12 123 MET A N 1
ATOM 943 C CA . MET A 1 123 ? 11.561 -9.502 -3.821 1.00 85.12 123 MET A CA 1
ATOM 944 C C . MET A 1 123 ? 10.598 -10.661 -3.550 1.00 85.12 123 MET A C 1
ATOM 946 O O . MET A 1 123 ? 9.761 -10.994 -4.391 1.00 85.12 123 MET A O 1
ATOM 950 N N . THR A 1 124 ? 10.628 -11.190 -2.325 1.00 86.38 124 THR A N 1
ATOM 951 C CA . THR A 1 124 ? 9.661 -12.196 -1.852 1.00 86.38 124 THR A CA 1
ATOM 952 C C . THR A 1 124 ? 8.238 -11.639 -1.816 1.00 86.38 124 THR A C 1
ATOM 954 O O . THR A 1 124 ? 7.308 -12.254 -2.337 1.00 86.38 124 THR A O 1
ATOM 957 N N . ASP A 1 125 ? 8.068 -10.445 -1.244 1.00 89.19 125 ASP A N 1
ATOM 958 C CA . ASP A 1 125 ? 6.773 -9.787 -1.098 1.00 89.19 125 ASP A CA 1
ATOM 959 C C . ASP A 1 125 ? 6.791 -8.417 -1.766 1.00 89.19 125 ASP A C 1
ATOM 961 O O . ASP A 1 125 ? 7.558 -7.531 -1.407 1.00 89.19 125 ASP A O 1
ATOM 965 N N . THR A 1 126 ? 5.912 -8.227 -2.750 1.00 92.44 126 THR A N 1
ATOM 966 C CA . THR A 1 126 ? 5.848 -6.988 -3.546 1.00 92.44 126 THR A CA 1
ATOM 967 C C . THR A 1 126 ? 4.587 -6.170 -3.306 1.00 92.44 126 THR A C 1
ATOM 969 O O . THR A 1 126 ? 4.541 -5.008 -3.706 1.00 92.44 126 THR A O 1
ATOM 972 N N . CYS A 1 127 ? 3.562 -6.727 -2.649 1.00 92.56 127 CYS A N 1
ATOM 973 C CA . CYS A 1 127 ? 2.267 -6.074 -2.478 1.00 92.56 127 CYS A CA 1
ATOM 974 C C . CYS A 1 127 ? 1.763 -6.127 -1.032 1.00 92.56 127 CYS A C 1
ATOM 976 O O . CYS A 1 127 ? 1.545 -7.202 -0.478 1.00 92.56 127 CYS A O 1
ATOM 978 N N . ALA A 1 128 ? 1.463 -4.955 -0.468 1.00 92.62 128 ALA A N 1
ATOM 979 C CA . ALA A 1 128 ? 0.882 -4.830 0.869 1.00 92.62 128 ALA A CA 1
ATOM 980 C C . ALA A 1 128 ? -0.496 -5.510 0.991 1.00 92.62 128 ALA A C 1
ATOM 982 O O . ALA A 1 128 ? -0.824 -6.056 2.039 1.00 92.62 128 ALA A O 1
ATOM 983 N N . LEU A 1 129 ? -1.297 -5.511 -0.084 1.00 93.56 129 LEU A N 1
ATOM 984 C CA . LEU A 1 129 ? -2.608 -6.169 -0.079 1.00 93.56 129 LEU A CA 1
ATOM 985 C C . LEU A 1 129 ? -2.490 -7.695 -0.071 1.00 93.56 129 LEU A C 1
ATOM 987 O O . LEU A 1 129 ? -3.273 -8.345 0.603 1.00 93.56 129 LEU A O 1
ATOM 991 N N . ASP A 1 130 ? -1.502 -8.268 -0.768 1.00 92.94 130 ASP A N 1
ATOM 992 C CA . ASP A 1 130 ? -1.280 -9.719 -0.712 1.00 92.94 130 ASP A CA 1
ATOM 993 C C . ASP A 1 130 ? -0.851 -10.157 0.690 1.00 92.94 130 ASP A C 1
ATOM 995 O O . ASP A 1 130 ? -1.255 -11.217 1.152 1.00 92.94 130 ASP A O 1
ATOM 999 N N . LEU A 1 131 ? -0.038 -9.344 1.370 1.00 91.56 131 L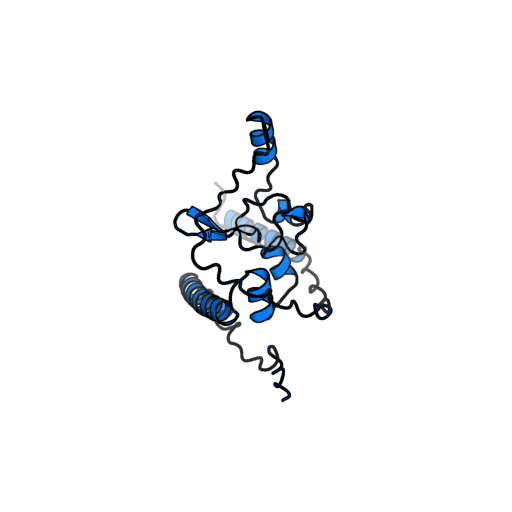EU A N 1
ATOM 1000 C CA . LEU A 1 131 ? 0.347 -9.610 2.753 1.00 91.56 131 LEU A CA 1
ATOM 1001 C C . LEU A 1 131 ? -0.848 -9.545 3.701 1.00 91.56 131 LEU A C 1
ATOM 1003 O O . LEU A 1 131 ? -0.975 -10.421 4.549 1.00 91.56 131 LEU A O 1
ATOM 1007 N N . ALA A 1 132 ? -1.727 -8.556 3.528 1.00 91.38 132 ALA A N 1
ATOM 1008 C CA . ALA A 1 132 ? -2.950 -8.436 4.316 1.00 91.38 132 ALA A CA 1
ATOM 1009 C C . ALA A 1 132 ? -3.919 -9.607 4.072 1.00 91.38 132 ALA A C 1
ATOM 1011 O O . ALA A 1 132 ? -4.512 -10.116 5.020 1.00 91.38 132 ALA A O 1
ATOM 1012 N N . ASP A 1 133 ? -4.041 -10.076 2.825 1.00 90.69 133 ASP A N 1
ATOM 1013 C CA . ASP A 1 133 ? -4.902 -11.213 2.467 1.00 90.69 133 ASP A CA 1
ATOM 1014 C C . ASP A 1 133 ? -4.428 -12.536 3.105 1.00 90.69 133 ASP A C 1
ATOM 1016 O O . ASP A 1 133 ? -5.234 -13.440 3.316 1.00 90.69 133 ASP A O 1
ATOM 1020 N N . ARG A 1 134 ? -3.135 -12.658 3.450 1.00 89.25 134 ARG A N 1
ATOM 1021 C CA . ARG A 1 134 ? -2.590 -13.822 4.178 1.00 89.25 134 ARG A CA 1
ATOM 1022 C C . ARG A 1 134 ? -2.954 -13.831 5.669 1.00 89.25 134 ARG A C 1
ATOM 1024 O O . ARG A 1 134 ? -2.677 -14.825 6.333 1.00 89.25 134 ARG A O 1
ATOM 1031 N N . GLY A 1 135 ? -3.552 -12.760 6.190 1.00 88.00 135 GLY A N 1
ATOM 1032 C CA . GLY A 1 135 ? -3.972 -12.642 7.584 1.00 88.00 135 GLY A CA 1
ATOM 1033 C C . GLY A 1 135 ? -3.105 -11.701 8.419 1.00 88.00 135 GLY A C 1
ATOM 1034 O O . GLY A 1 135 ? -2.323 -10.901 7.902 1.00 88.00 135 GLY A O 1
ATOM 1035 N N . GLY A 1 136 ? -3.296 -11.775 9.738 1.00 86.38 136 GLY A N 1
ATOM 1036 C CA . GLY A 1 136 ? -2.613 -10.924 10.710 1.00 86.38 136 GLY A CA 1
ATOM 1037 C C . GLY A 1 136 ? -1.094 -11.105 10.701 1.00 86.38 136 GLY A C 1
ATOM 1038 O O . GLY A 1 136 ? -0.578 -12.187 10.426 1.00 86.38 136 GLY A O 1
ATOM 1039 N N . ARG A 1 137 ? -0.382 -10.021 11.010 1.00 89.56 137 ARG A N 1
ATOM 1040 C CA . ARG A 1 137 ? 1.076 -9.974 11.149 1.00 89.56 137 ARG A CA 1
ATOM 1041 C C . ARG A 1 137 ? 1.428 -9.213 12.413 1.00 89.56 137 ARG A C 1
ATOM 1043 O O . ARG A 1 137 ? 0.738 -8.262 12.774 1.00 89.56 137 ARG A O 1
ATOM 1050 N N . THR A 1 138 ? 2.516 -9.612 13.051 1.00 92.94 138 THR A N 1
ATOM 1051 C CA . THR A 1 138 ? 3.069 -8.894 14.202 1.00 92.94 138 THR A CA 1
ATOM 1052 C C . THR A 1 138 ? 3.647 -7.540 13.774 1.00 92.94 138 THR A C 1
ATOM 1054 O O . THR A 1 138 ? 4.003 -7.323 12.610 1.00 92.94 138 THR A O 1
ATOM 1057 N N . LEU A 1 139 ? 3.776 -6.605 14.719 1.00 91.62 139 LEU A N 1
ATOM 1058 C CA . LEU A 1 139 ? 4.350 -5.280 14.453 1.00 91.62 139 LEU A CA 1
ATOM 1059 C C . LEU A 1 139 ? 5.811 -5.360 13.985 1.00 91.62 139 LEU A C 1
ATOM 1061 O O . LEU A 1 139 ? 6.268 -4.520 13.209 1.00 91.62 139 LEU A O 1
ATOM 1065 N N . GLU A 1 140 ? 6.543 -6.361 14.464 1.00 91.31 140 GLU A N 1
ATOM 1066 C CA . GLU A 1 140 ? 7.909 -6.682 14.076 1.00 91.31 140 GLU A CA 1
ATOM 1067 C C . GLU A 1 140 ? 7.983 -7.136 12.617 1.00 91.31 140 GLU A C 1
ATOM 1069 O O . GLU A 1 140 ? 8.772 -6.574 11.855 1.00 91.31 140 GLU A O 1
ATOM 1074 N N . GLU A 1 141 ? 7.134 -8.084 12.206 1.00 90.38 141 GLU A N 1
ATOM 1075 C CA . GLU A 1 141 ? 7.063 -8.555 10.816 1.00 90.38 141 GLU A CA 1
ATOM 1076 C C . GLU A 1 141 ? 6.692 -7.418 9.858 1.00 90.38 141 GLU A C 1
ATOM 1078 O O . GLU A 1 141 ? 7.346 -7.227 8.831 1.00 90.38 141 GLU A O 1
ATOM 1083 N N . VAL A 1 142 ? 5.683 -6.612 10.209 1.00 92.12 142 VAL A N 1
ATOM 1084 C CA . VAL A 1 142 ? 5.289 -5.444 9.405 1.00 92.12 142 VAL A CA 1
ATOM 1085 C C . VAL A 1 142 ? 6.440 -4.443 9.312 1.00 92.12 142 VAL A C 1
ATOM 1087 O O . VAL A 1 142 ? 6.702 -3.897 8.240 1.00 92.12 142 VAL A O 1
ATOM 1090 N N . GLY A 1 143 ? 7.151 -4.208 10.416 1.00 90.69 143 GLY A N 1
ATOM 1091 C CA . GLY A 1 143 ? 8.304 -3.314 10.448 1.00 90.69 143 GLY A CA 1
ATOM 1092 C C . GLY A 1 143 ? 9.452 -3.797 9.564 1.00 90.69 143 GLY A C 1
ATOM 1093 O O . GLY A 1 143 ? 10.058 -2.983 8.867 1.00 90.69 143 GLY A O 1
ATOM 1094 N N . ALA A 1 144 ? 9.716 -5.107 9.546 1.00 88.31 144 ALA A N 1
ATOM 1095 C CA . ALA A 1 144 ? 10.734 -5.713 8.694 1.00 88.31 144 ALA A CA 1
ATOM 1096 C C . ALA A 1 144 ? 10.405 -5.535 7.204 1.00 88.31 144 ALA A C 1
ATOM 1098 O O . ALA A 1 144 ? 11.254 -5.063 6.451 1.00 88.31 144 ALA A O 1
ATOM 1099 N N . VAL A 1 145 ? 9.161 -5.818 6.803 1.00 88.06 145 VAL A N 1
ATOM 1100 C CA . VAL A 1 145 ? 8.702 -5.671 5.411 1.00 88.06 145 VAL A CA 1
ATOM 1101 C C . VAL A 1 145 ? 8.689 -4.208 4.955 1.00 88.06 145 VAL A C 1
ATOM 1103 O O . VAL A 1 145 ? 9.088 -3.898 3.838 1.00 88.06 145 VAL A O 1
ATOM 1106 N N . MET A 1 146 ? 8.218 -3.297 5.809 1.00 85.50 146 MET A N 1
ATOM 1107 C CA . MET A 1 146 ? 8.073 -1.870 5.488 1.00 85.50 146 MET A CA 1
ATOM 1108 C C . MET A 1 146 ? 9.337 -1.053 5.804 1.00 85.50 146 MET A C 1
ATOM 1110 O O . MET A 1 146 ? 9.312 0.173 5.723 1.00 85.50 146 MET A O 1
ATOM 1114 N N . HIS A 1 147 ? 10.425 -1.703 6.229 1.00 84.12 147 HIS A N 1
ATOM 1115 C CA . HIS A 1 147 ? 11.687 -1.073 6.633 1.00 84.12 147 HIS A CA 1
ATOM 1116 C C . HIS A 1 147 ? 11.544 0.049 7.685 1.00 84.12 147 HIS A C 1
ATOM 1118 O O . HIS A 1 147 ? 12.286 1.038 7.694 1.00 84.12 147 HIS A O 1
ATOM 1124 N N . VAL A 1 148 ? 10.620 -0.114 8.632 1.00 86.50 148 VAL A N 1
ATOM 1125 C CA . VAL A 1 148 ? 10.403 0.811 9.755 1.00 86.50 148 VAL A CA 1
ATOM 1126 C C . VAL A 1 148 ? 10.561 0.094 11.093 1.00 86.50 148 VAL A C 1
ATOM 1128 O O . VAL A 1 148 ? 10.570 -1.127 11.184 1.00 86.50 148 VAL A O 1
ATOM 1131 N N . THR A 1 149 ? 10.746 0.848 12.177 1.00 89.81 149 THR A N 1
ATOM 1132 C CA . THR A 1 149 ? 10.816 0.228 13.506 1.00 89.81 149 THR A CA 1
ATOM 1133 C C . THR A 1 149 ? 9.442 -0.278 13.934 1.00 89.81 149 THR A C 1
ATOM 1135 O O . THR A 1 149 ? 8.434 0.354 13.629 1.00 89.81 149 THR A O 1
ATOM 1138 N N . ARG A 1 150 ? 9.411 -1.345 14.738 1.00 93.69 150 ARG A N 1
ATOM 1139 C CA . ARG A 1 150 ? 8.202 -1.828 15.424 1.00 93.69 150 ARG A CA 1
ATOM 1140 C C . ARG A 1 150 ? 7.408 -0.692 16.081 1.00 93.69 150 ARG A C 1
ATOM 1142 O O . ARG A 1 150 ? 6.213 -0.552 15.861 1.00 93.69 150 ARG A O 1
ATOM 1149 N N . GLU A 1 151 ? 8.089 0.183 16.825 1.00 93.69 151 GLU A N 1
ATOM 1150 C CA . GLU A 1 151 ? 7.447 1.337 17.471 1.00 93.69 151 GLU A CA 1
ATOM 1151 C C . GLU A 1 151 ? 6.825 2.310 16.458 1.00 93.69 151 GLU A C 1
ATOM 1153 O O . GLU A 1 151 ? 5.769 2.887 16.709 1.00 93.69 151 GLU A O 1
ATOM 1158 N N . ARG A 1 152 ? 7.436 2.477 15.279 1.00 89.94 152 ARG A N 1
ATOM 1159 C CA . ARG A 1 152 ? 6.847 3.296 14.220 1.00 89.94 152 ARG A CA 1
ATOM 1160 C C . ARG A 1 152 ? 5.583 2.651 13.654 1.00 89.94 152 ARG A C 1
ATOM 1162 O O . ARG A 1 152 ? 4.629 3.378 13.395 1.00 89.94 152 ARG A O 1
ATOM 1169 N N . VAL A 1 153 ? 5.560 1.326 13.494 1.00 92.62 153 VAL A N 1
ATOM 1170 C CA . VAL A 1 153 ? 4.348 0.589 13.097 1.00 92.62 153 VAL A CA 1
ATOM 1171 C C . VAL A 1 153 ? 3.246 0.787 14.137 1.00 92.62 153 VAL A C 1
ATOM 1173 O O . VAL A 1 153 ? 2.156 1.210 13.770 1.00 92.62 153 VAL A O 1
ATOM 1176 N N . ARG A 1 154 ? 3.553 0.610 15.429 1.00 94.00 154 ARG A N 1
ATOM 1177 C CA . ARG A 1 154 ? 2.603 0.819 16.538 1.00 94.00 154 ARG A CA 1
ATOM 1178 C C . ARG A 1 154 ? 1.964 2.212 16.516 1.00 94.00 154 ARG A C 1
ATOM 1180 O O . ARG A 1 154 ? 0.761 2.362 16.721 1.00 94.00 154 ARG A O 1
ATOM 1187 N N . GLN A 1 155 ? 2.767 3.250 16.270 1.00 93.88 155 GLN A N 1
ATOM 1188 C CA . GLN A 1 155 ? 2.277 4.628 16.142 1.00 93.88 155 GLN A CA 1
ATOM 1189 C C . GLN A 1 155 ? 1.322 4.780 14.956 1.00 93.88 155 GLN A C 1
ATOM 1191 O O . GLN A 1 155 ? 0.234 5.324 15.114 1.00 93.88 155 GLN A O 1
ATOM 1196 N N . ILE A 1 156 ? 1.711 4.267 13.784 1.00 92.94 156 ILE A N 1
ATOM 1197 C CA . ILE A 1 156 ? 0.884 4.312 12.572 1.00 92.94 156 ILE A CA 1
ATOM 1198 C C . ILE A 1 156 ? -0.439 3.574 12.790 1.00 92.94 156 ILE A C 1
ATOM 1200 O O . ILE A 1 156 ? -1.485 4.092 12.413 1.00 92.94 156 ILE A O 1
ATOM 1204 N N . GLU A 1 157 ? -0.404 2.395 13.407 1.00 92.56 157 GLU A N 1
ATOM 1205 C CA . GLU A 1 157 ? -1.591 1.612 13.747 1.00 92.56 157 GLU A CA 1
ATOM 1206 C C . GLU A 1 157 ? -2.524 2.391 14.682 1.00 92.56 157 GLU A C 1
ATOM 1208 O O . GLU A 1 157 ? -3.714 2.518 14.400 1.00 92.56 157 G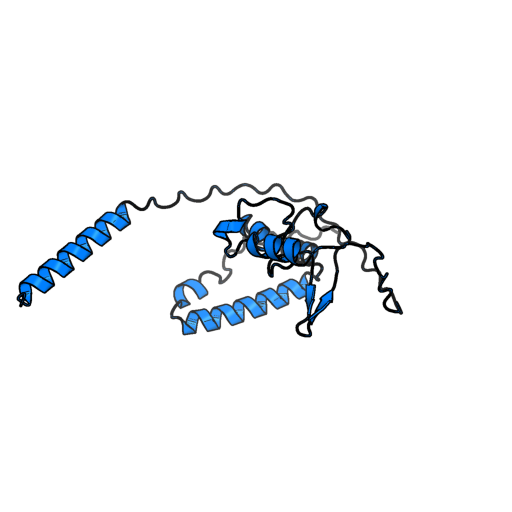LU A O 1
ATOM 1213 N N . THR A 1 158 ? -1.978 2.978 15.752 1.00 92.38 158 THR A N 1
ATOM 1214 C CA . THR A 1 158 ? -2.750 3.776 16.718 1.00 92.38 158 THR A CA 1
ATOM 1215 C C . THR A 1 158 ? -3.450 4.951 16.028 1.00 92.38 158 THR A C 1
ATOM 1217 O O . THR A 1 158 ? -4.657 5.150 16.199 1.00 92.38 158 THR A O 1
ATOM 1220 N N . ASP A 1 159 ? -2.712 5.700 15.205 1.00 89.94 159 ASP A N 1
ATOM 1221 C CA . ASP A 1 159 ? -3.229 6.847 14.453 1.00 89.94 159 ASP A CA 1
ATOM 1222 C C . ASP A 1 159 ? -4.284 6.415 13.418 1.00 89.94 159 ASP A C 1
ATOM 1224 O O . ASP A 1 159 ? -5.327 7.060 13.267 1.00 89.94 159 ASP A O 1
ATOM 1228 N N . ALA A 1 160 ? -4.042 5.301 12.721 1.00 90.25 160 ALA A N 1
ATOM 1229 C CA . ALA A 1 160 ? -4.944 4.756 11.712 1.00 90.25 160 ALA A CA 1
ATOM 1230 C C . ALA A 1 160 ? -6.256 4.254 12.328 1.00 90.25 160 ALA A C 1
ATOM 1232 O O . ALA A 1 160 ? -7.329 4.587 11.820 1.00 90.25 160 ALA A O 1
ATOM 1233 N N . LEU A 1 161 ? -6.190 3.514 13.439 1.00 87.88 161 LEU A N 1
ATOM 1234 C CA . LEU A 1 161 ? -7.364 3.050 14.179 1.00 87.88 161 LEU A CA 1
ATOM 1235 C C . LEU A 1 161 ? -8.172 4.227 14.720 1.00 87.88 161 LEU A C 1
ATOM 1237 O O . LEU A 1 161 ? -9.400 4.230 14.625 1.00 87.88 161 LEU A O 1
ATOM 1241 N N . TRP A 1 162 ? -7.505 5.259 15.244 1.00 88.44 162 TRP A N 1
ATOM 1242 C CA . TRP A 1 162 ? -8.184 6.476 15.674 1.00 88.44 162 TRP A CA 1
ATOM 1243 C C . TRP A 1 162 ? -8.938 7.141 14.515 1.00 88.44 162 TRP A C 1
ATOM 1245 O O . TRP A 1 162 ? -10.136 7.414 14.641 1.00 88.44 162 TRP A O 1
ATOM 1255 N N . ALA A 1 163 ? -8.271 7.350 13.376 1.00 87.12 163 ALA A N 1
ATOM 1256 C CA . ALA A 1 163 ? -8.869 7.983 12.202 1.00 87.12 163 ALA A CA 1
ATOM 1257 C C . ALA A 1 163 ? -10.038 7.161 11.639 1.00 87.12 163 ALA A C 1
ATOM 1259 O O . ALA A 1 163 ? -11.092 7.713 11.312 1.00 87.12 163 ALA A O 1
ATOM 1260 N N . TRP A 1 164 ? -9.881 5.838 11.578 1.00 89.25 164 TRP A N 1
ATOM 1261 C CA . TRP A 1 164 ? -10.932 4.929 11.137 1.00 89.25 164 TRP A CA 1
ATOM 1262 C C . TRP A 1 164 ? -12.153 4.977 12.057 1.00 89.25 164 TRP A C 1
ATOM 1264 O O . TRP A 1 164 ? -13.268 5.098 11.558 1.00 89.25 164 TRP A O 1
ATOM 1274 N N . ARG A 1 165 ? -11.971 4.986 13.384 1.00 84.69 165 ARG A N 1
ATOM 1275 C CA . ARG A 1 165 ? -13.083 5.112 14.344 1.00 84.69 165 ARG A CA 1
ATOM 1276 C C . ARG A 1 165 ? -13.861 6.418 14.165 1.00 84.69 165 ARG A C 1
ATOM 1278 O O . ARG A 1 165 ? -15.089 6.401 14.214 1.00 84.69 165 ARG A O 1
ATOM 1285 N N . GLN A 1 166 ? -13.179 7.544 13.922 1.00 88.12 166 GLN A N 1
ATOM 1286 C CA . GLN A 1 166 ? -13.864 8.817 13.638 1.00 88.12 166 GLN A CA 1
ATOM 1287 C C . GLN A 1 166 ? -14.711 8.725 12.363 1.00 88.12 166 GLN A C 1
ATOM 1289 O O . GLN A 1 166 ? -15.865 9.160 12.337 1.00 88.12 166 GLN A O 1
ATOM 1294 N N . GLU A 1 167 ? -14.158 8.122 11.313 1.00 88.31 167 GLU A N 1
ATOM 1295 C CA . GLU A 1 167 ? -14.862 7.938 10.048 1.00 88.31 167 GLU A CA 1
ATOM 1296 C C . GLU A 1 167 ? -16.030 6.946 10.173 1.00 88.31 167 GLU A C 1
ATOM 1298 O O . GLU A 1 167 ? -17.096 7.178 9.601 1.00 88.31 167 GLU A O 1
ATOM 1303 N N . ALA A 1 168 ? -15.868 5.876 10.953 1.00 88.19 168 ALA A N 1
ATOM 1304 C CA . ALA A 1 168 ? -16.913 4.900 11.233 1.00 88.19 168 ALA A CA 1
ATOM 1305 C C . ALA A 1 168 ? -18.105 5.555 11.943 1.00 88.19 168 ALA A C 1
ATOM 1307 O O . ALA A 1 168 ? -19.235 5.398 11.483 1.00 88.19 168 ALA A O 1
ATOM 1308 N N . ARG A 1 169 ? -17.862 6.379 12.974 1.00 85.75 169 ARG A N 1
ATOM 1309 C CA . ARG A 1 169 ? -18.905 7.187 13.639 1.00 85.75 169 ARG A CA 1
ATOM 1310 C C . ARG A 1 169 ? -19.625 8.098 12.658 1.00 85.75 169 ARG A C 1
ATOM 1312 O O . ARG A 1 169 ? -20.849 8.085 12.564 1.00 85.75 169 ARG A O 1
ATOM 1319 N N . ARG A 1 170 ? -18.866 8.825 11.833 1.00 90.25 170 ARG A N 1
ATOM 1320 C CA . ARG A 1 170 ? -19.429 9.720 10.811 1.00 90.25 170 ARG A CA 1
ATOM 1321 C C . ARG A 1 170 ? -20.327 8.984 9.807 1.00 90.25 170 ARG A C 1
ATOM 1323 O O . ARG A 1 170 ? -21.265 9.578 9.279 1.00 90.25 170 ARG A O 1
ATOM 1330 N N . ARG A 1 171 ? -20.037 7.711 9.522 1.00 92.88 171 ARG A N 1
ATOM 1331 C CA . ARG A 1 171 ? -20.818 6.851 8.618 1.00 92.88 171 ARG A CA 1
ATOM 1332 C C . ARG A 1 171 ? -21.897 6.017 9.317 1.00 92.88 171 ARG A C 1
ATOM 1334 O O . ARG A 1 171 ? -22.602 5.291 8.624 1.00 92.88 171 ARG A O 1
ATOM 1341 N N . GLY A 1 172 ? -22.037 6.105 10.642 1.00 90.25 172 GLY A N 1
ATOM 1342 C CA . GLY A 1 172 ? -22.975 5.279 11.410 1.00 90.25 172 GLY A CA 1
ATOM 1343 C C . GLY A 1 172 ? -22.597 3.793 11.457 1.00 90.25 172 GLY A C 1
ATOM 1344 O O . GLY A 1 172 ? -23.472 2.938 11.545 1.00 90.25 172 GLY A O 1
ATOM 1345 N N . LEU A 1 173 ? -21.302 3.475 11.366 1.00 87.00 173 LEU A N 1
ATOM 1346 C CA . LEU A 1 173 ? -20.737 2.119 11.414 1.00 87.00 173 LEU A CA 1
ATOM 1347 C C . LEU A 1 173 ? -20.145 1.782 12.794 1.00 87.00 173 LEU A C 1
ATOM 1349 O O . LEU A 1 173 ? -19.225 0.977 12.897 1.00 87.00 173 LEU A O 1
ATOM 1353 N N . GLU A 1 174 ? -20.654 2.408 13.854 1.00 78.19 174 GLU A N 1
ATOM 1354 C CA . GLU A 1 174 ? -20.114 2.309 15.221 1.00 78.19 174 GLU A CA 1
ATOM 1355 C C . GLU A 1 174 ? -20.086 0.866 15.740 1.00 78.19 174 GLU A C 1
ATOM 1357 O O . GLU A 1 174 ? -19.098 0.450 16.330 1.00 78.19 174 GLU A O 1
ATOM 1362 N N . VAL A 1 175 ? -21.091 0.060 15.380 1.00 73.88 175 VAL A N 1
ATOM 1363 C CA . VAL A 1 175 ? -21.175 -1.373 15.721 1.00 73.88 175 VAL A CA 1
ATOM 1364 C C . VAL A 1 175 ? -19.948 -2.167 15.250 1.00 73.88 175 VAL A C 1
ATOM 1366 O O . VAL A 1 175 ? -19.561 -3.139 15.886 1.00 73.88 175 VAL A O 1
ATOM 1369 N N . TYR A 1 176 ? -19.317 -1.751 14.148 1.00 70.75 176 TYR A N 1
ATOM 1370 C CA . TYR A 1 176 ? -18.087 -2.375 13.655 1.00 70.75 176 TYR A CA 1
ATOM 1371 C C . TYR A 1 176 ? -16.829 -1.773 14.286 1.00 70.75 176 TYR A C 1
ATOM 1373 O O . TYR A 1 176 ? -15.808 -2.447 14.341 1.00 70.75 176 TYR A O 1
ATOM 1381 N N . ALA A 1 177 ? -16.887 -0.521 14.748 1.00 65.69 177 ALA A N 1
ATOM 1382 C CA . ALA A 1 177 ? -15.751 0.182 15.342 1.00 65.69 177 ALA A CA 1
ATOM 1383 C C . ALA A 1 177 ? -15.349 -0.394 16.705 1.00 65.69 177 ALA A C 1
ATOM 1385 O O . ALA A 1 177 ? -14.158 -0.424 17.026 1.00 65.69 177 ALA A O 1
ATOM 1386 N N . ASP A 1 178 ? -16.340 -0.863 17.461 1.00 62.31 178 ASP A N 1
ATOM 1387 C CA . ASP A 1 178 ? -16.160 -1.408 18.806 1.00 62.31 178 ASP A CA 1
ATOM 1388 C C . ASP A 1 178 ? -15.781 -2.901 18.782 1.00 62.31 178 ASP A C 1
ATOM 1390 O O . ASP A 1 178 ? -15.160 -3.387 19.712 1.00 62.31 178 ASP A O 1
ATOM 1394 N N . ALA A 1 179 ? -16.033 -3.621 17.681 1.00 60.72 179 ALA A N 1
ATOM 1395 C CA . ALA A 1 179 ? -15.661 -5.036 17.534 1.00 60.72 179 ALA A CA 1
ATOM 1396 C C . ALA A 1 179 ? -14.138 -5.293 17.447 1.00 60.72 179 ALA A C 1
ATOM 1398 O O . ALA A 1 179 ? -13.705 -6.439 17.490 1.00 60.72 179 ALA A O 1
ATOM 1399 N N . PHE A 1 180 ? -13.325 -4.243 17.297 1.00 55.00 180 PHE A N 1
ATOM 1400 C CA . PHE A 1 180 ? -11.857 -4.315 17.251 1.00 55.00 180 PHE A CA 1
ATOM 1401 C C . PHE A 1 180 ? -11.202 -3.925 18.590 1.00 55.00 180 PHE A C 1
ATOM 1403 O O . PHE A 1 180 ? -10.011 -3.617 18.629 1.00 55.00 180 PHE A O 1
ATOM 1410 N N . ASP A 1 181 ? -11.963 -3.864 19.684 1.00 52.62 181 ASP A N 1
ATOM 1411 C CA . ASP A 1 181 ? -11.506 -3.378 20.988 1.00 52.62 181 ASP A CA 1
ATOM 1412 C C . ASP A 1 181 ? -10.738 -4.402 21.842 1.00 52.62 181 ASP A C 1
ATOM 1414 O O . ASP A 1 181 ? -10.714 -4.270 23.055 1.00 52.62 181 ASP A O 1
ATOM 1418 N N . GLY A 1 182 ? -10.038 -5.365 21.236 1.00 50.22 182 GLY A N 1
ATOM 1419 C CA . GLY A 1 182 ? -8.917 -6.053 21.891 1.00 50.22 182 GLY A CA 1
ATOM 1420 C C . GLY A 1 182 ? -9.207 -6.644 23.278 1.00 50.22 182 GLY A C 1
ATOM 1421 O O . GLY A 1 182 ? -8.369 -6.511 24.166 1.00 50.22 182 GLY A O 1
ATOM 1422 N N . SER A 1 183 ? -10.364 -7.284 23.469 1.00 42.66 183 SER A N 1
ATOM 1423 C CA . SER A 1 183 ? -10.600 -8.155 24.632 1.00 42.66 183 SER A CA 1
ATOM 1424 C C . SER A 1 183 ? -10.157 -9.608 24.412 1.00 42.66 183 SER A C 1
ATOM 1426 O O . SER A 1 183 ? -10.260 -10.412 25.334 1.00 42.66 183 SER A O 1
ATOM 1428 N N . ASP A 1 184 ? -9.578 -9.933 23.253 1.00 41.47 184 ASP A N 1
ATOM 1429 C CA . ASP A 1 184 ? -8.871 -11.198 23.059 1.00 41.47 184 ASP A CA 1
ATOM 1430 C C . ASP A 1 184 ? -7.422 -11.042 23.553 1.00 41.47 184 ASP A C 1
ATOM 1432 O O . ASP A 1 184 ? -6.524 -10.636 22.811 1.00 41.47 184 ASP A O 1
ATOM 1436 N N . GLU A 1 185 ? -7.196 -11.387 24.822 1.00 44.41 185 GLU A N 1
ATOM 1437 C CA . GLU A 1 185 ? -5.876 -11.568 25.458 1.00 44.41 185 GLU A CA 1
ATOM 1438 C C . GLU A 1 185 ? -4.989 -12.628 24.749 1.00 44.41 185 GLU A C 1
ATOM 1440 O O . GLU A 1 185 ? -3.852 -12.852 25.154 1.00 44.41 185 GLU A O 1
ATOM 1445 N N . ASP A 1 186 ? -5.458 -13.231 23.650 1.00 43.34 186 ASP A N 1
ATOM 1446 C CA . ASP A 1 186 ? -4.868 -14.412 23.013 1.00 43.34 186 ASP A CA 1
ATOM 1447 C C . ASP A 1 186 ? -4.087 -14.140 21.705 1.00 43.34 186 ASP A C 1
ATOM 1449 O O . ASP A 1 186 ? -3.532 -15.071 21.120 1.00 43.34 186 ASP A O 1
ATOM 1453 N N . VAL A 1 187 ? -4.014 -12.895 21.202 1.00 46.78 187 VAL A N 1
ATOM 1454 C CA . VAL A 1 187 ? -3.409 -12.620 19.869 1.00 46.78 187 VAL A CA 1
ATOM 1455 C C . VAL A 1 187 ? -1.919 -12.254 19.917 1.00 46.78 187 VAL A C 1
ATOM 1457 O O . VAL A 1 187 ? -1.198 -12.475 18.944 1.00 46.78 187 VAL A O 1
ATOM 1460 N N . TYR A 1 188 ? -1.416 -11.751 21.045 1.00 47.72 188 TYR A N 1
ATOM 1461 C CA . TYR A 1 188 ? 0.022 -11.586 21.262 1.00 47.72 188 TYR A CA 1
ATOM 1462 C C . TYR A 1 188 ? 0.456 -12.569 22.343 1.00 47.72 188 TYR A C 1
ATOM 1464 O O . TYR A 1 188 ? 0.452 -12.186 23.513 1.00 47.72 188 TYR A O 1
ATOM 1472 N N . PRO A 1 189 ? 0.828 -13.820 21.999 1.00 40.50 189 PRO A N 1
ATOM 1473 C CA . PRO A 1 189 ? 1.573 -14.628 22.944 1.00 40.50 189 PRO A CA 1
ATOM 1474 C C . PRO A 1 189 ? 2.793 -13.803 23.347 1.00 40.50 189 PRO A C 1
ATOM 1476 O O . PRO A 1 189 ? 3.602 -13.402 22.505 1.00 40.50 189 PRO A O 1
ATOM 1479 N N . ASP A 1 190 ? 2.847 -13.470 24.631 1.00 43.47 190 ASP A N 1
ATOM 1480 C CA . ASP A 1 190 ? 4.022 -12.928 25.282 1.00 43.47 190 ASP A CA 1
ATOM 1481 C C . ASP A 1 190 ? 5.146 -13.930 25.016 1.00 43.47 190 ASP A C 1
ATOM 1483 O O . ASP A 1 190 ? 5.233 -14.981 25.652 1.00 43.47 190 ASP A O 1
ATOM 1487 N N . ASN A 1 191 ? 5.954 -13.665 23.987 1.00 46.41 191 ASN A N 1
ATOM 1488 C CA . ASN A 1 191 ? 7.212 -14.361 23.793 1.00 46.41 191 ASN A CA 1
ATOM 1489 C C . ASN A 1 191 ? 8.118 -13.844 24.901 1.00 46.41 191 ASN A C 1
ATOM 1491 O O . ASN A 1 191 ? 8.899 -12.911 24.690 1.00 46.41 191 ASN A O 1
ATOM 1495 N N . GLY A 1 192 ? 7.912 -14.420 26.089 1.00 37.69 192 GLY A N 1
ATOM 1496 C CA . GLY A 1 192 ? 8.694 -14.188 27.282 1.00 37.69 192 GLY A CA 1
ATOM 1497 C C . GLY A 1 192 ? 10.156 -14.167 26.883 1.00 37.69 192 GLY A C 1
ATOM 1498 O O . GLY A 1 192 ? 10.669 -15.109 26.278 1.00 37.69 192 GLY A O 1
ATOM 1499 N N . GLY A 1 193 ? 10.787 -13.025 27.137 1.00 38.84 193 GLY A N 1
ATOM 1500 C CA . GLY A 1 193 ? 12.221 -12.898 27.011 1.00 38.84 193 GLY A CA 1
ATOM 1501 C C . GLY A 1 193 ? 12.860 -13.873 27.983 1.00 38.84 193 GLY A C 1
ATOM 1502 O O . GLY A 1 193 ? 12.867 -13.612 29.184 1.00 38.84 193 GLY A O 1
ATOM 1503 N N . ASP A 1 194 ? 13.375 -14.972 27.451 1.00 38.84 194 ASP A N 1
ATOM 1504 C CA . ASP A 1 194 ? 14.327 -15.800 28.163 1.00 38.84 194 ASP A CA 1
ATOM 1505 C C . ASP A 1 194 ? 15.711 -15.135 28.067 1.00 38.84 194 ASP A C 1
ATOM 1507 O O . ASP A 1 194 ? 16.179 -14.750 26.991 1.00 38.84 194 ASP A O 1
ATOM 1511 N N . GLU A 1 195 ? 16.260 -14.949 29.264 1.00 39.84 195 GLU A N 1
ATOM 1512 C CA . GLU A 1 195 ? 17.539 -14.386 29.721 1.00 39.84 195 GLU A CA 1
ATOM 1513 C C . GLU A 1 195 ? 18.783 -14.585 28.832 1.00 39.84 195 GLU A C 1
ATOM 1515 O O . GLU A 1 195 ? 18.995 -15.686 28.272 1.00 39.84 195 GLU A O 1
#

Mean predicted aligned error: 16.65 Å

Solvent-accessible surface area (backbone atoms only — not comparable to full-atom values): 12728 Å² total; per-residue (Å²): 130,86,51,74,65,59,52,53,50,49,53,51,51,52,50,53,52,52,55,55,53,59,69,68,52,75,75,76,71,78,76,77,84,71,83,73,74,82,70,76,83,78,74,74,75,82,82,76,80,72,80,84,68,71,86,75,72,67,75,74,85,68,89,72,83,72,47,73,63,61,51,49,52,55,59,69,70,49,66,89,48,66,85,65,42,71,88,46,71,80,47,54,84,60,62,88,39,92,51,25,59,65,55,47,69,46,99,86,68,54,77,42,78,79,56,93,62,93,51,69,79,76,39,91,74,38,42,55,63,62,54,54,74,76,45,92,76,53,50,58,59,50,10,59,70,70,72,44,51,39,70,55,41,52,51,52,50,54,54,49,53,53,54,49,44,56,51,25,52,76,69,70,39,46,82,65,54,61,74,71,65,76,80,66,84,75,79,64,76,78,77,71,84,77,130

pLDDT: mean 74.3, std 18.79, range [37.69, 94.0]

Radius of gyration: 24.57 Å; Cα contacts (8 Å, |Δi|>4): 94; chains: 1; bounding box: 81×38×57 Å

Secondary structure (DSSP, 8-state):
---HHHHHHHHHHHHHHHHHHHTTS--PPPPP----------PPPP----TT---------------HHHHHHHHHTS--SHHHHTTS-SS-S-TTSTTBSS-EE-TTS-EE---S-S-GGG-S--BHHHHHHT----HHHHHHHTTS-HHHHHHHHHHHHHHHHHHHHHTT-HHHHGGGS---TTSS-------